Protein AF-F8PJK0-F1 (afdb_monomer)

Sequence (332 aa):
MVQWYRVLVMVLIVSQLLLRIFNNKDKKKGQHDTYCWYMENIGLVASQFPDTSNVRFQSHIKAVEVVLMDHQAILKFLEFVRDKKDHWKLNHMELNLYKALHCSKTMTEVVAIVWFGGQAQSLSMCWTWDHYTELKQHLKLMITNPELIFGANVAPKTACFGGRLCFNPAAMAAAFKLASKLEHLCPITLALFQGALNKWESFTTEYAPGGTIDQASTEEHDAAWMPAINDANKGALGIFRLRAQDKPTLSMHQHNAITQFCHNDTQLFVDATFTSEDFCHAMHLVREIDSTGLEKKCHLEIIQHEEGEVQAKRQRVAEAAEGSTEEGEPRG

Radius of gyration: 25.92 Å; Cα contacts (8 Å, |Δi|>4): 270; chains: 1; bounding box: 80×69×72 Å

pLDDT: mean 78.23, std 13.31, range [34.88, 94.31]

Nearest PDB structures (foldseek):
  6m3q-assembly1_F  TM=1.436E-01  e=2.234E+00  Mus musculus

Foldseek 3Di:
DVVQCVLVVLLLLLLVLCCQAQVDPPPVGYCPLVLLLLCVLVPHNSDRQQDPPQVDPCSSLSNLLCCLLCVVVLLVSLQLVLLLDPVSDDDPSSVVNNVLSVDLSNVLSSLLSNLVQLAVVVDPDDDAPVNLVQSLVLLVVCLVCVCCLVNPDNDQQSSYRPRDHRPDVSSNVSSVVCVVVRPCNSVSSSSVSVVVSVVSVVVCQQNPCVHVVNPDDPVRVVVPDDDSDPLVPDDPVSVVVVCCVVPVPQDPVNVVVVVVCVVVVVVVVCVVDDDPVNVVVVVVVVVVVVVVVVVSVVSNVVVVVSVVSSVVSVVVVVVVVVVVVVVPDDDD

Secondary structure (DSSP, 8-state):
-HHHHHHHHHHHHHHHHHHHHHS---TTT--HHHHHHHHHHTTS--PPPP--SS--TTHHHHHHHHHHHTHHHHHHHHHHHHHHSTT----HHHHHHHHHHH-HHHHHHHHHHHHHHHHH-S--S---HHHHHHHHHHHHHHHH-THHHHSTT--HHHHSGGGPPPS-HHHHHHHHHHHTT-TTHHHHHHHHHHHHHHHHHHHTGGGSTTSTTTT--HHHHHHH---S---TT-SHHHHHHHHHHH-TT--HHHHHHHHHHHHTTHHHHHHHH--HHHHHHHHHHHHHHHHTTHHHHHHHHHHHHHHHHHHHHHHHHHHHHHHHHHTTS---

Structure (mmCIF, N/CA/C/O backbone):
data_AF-F8PJK0-F1
#
_entry.id   AF-F8PJK0-F1
#
loop_
_atom_site.group_PDB
_atom_site.id
_atom_site.type_symbol
_atom_site.label_atom_id
_atom_site.label_alt_id
_atom_site.label_comp_id
_atom_site.label_asym_id
_atom_site.label_entity_id
_atom_site.label_seq_id
_atom_site.pdbx_PDB_ins_code
_atom_site.Cartn_x
_atom_site.Cartn_y
_atom_site.Cartn_z
_atom_site.occupancy
_atom_site.B_iso_or_equiv
_atom_site.auth_seq_id
_atom_site.auth_comp_id
_atom_site.auth_asym_id
_atom_site.auth_atom_id
_atom_site.pdbx_PDB_model_num
ATOM 1 N N . MET A 1 1 ? 11.460 15.058 -20.987 1.00 36.91 1 MET A N 1
ATOM 2 C CA . MET A 1 1 ? 12.258 14.821 -19.758 1.00 36.91 1 MET A CA 1
ATOM 3 C C . MET A 1 1 ? 11.574 15.312 -18.468 1.00 36.91 1 MET A C 1
ATOM 5 O O . MET A 1 1 ? 11.619 14.600 -17.479 1.00 36.91 1 MET A O 1
ATOM 9 N N . VAL A 1 2 ? 10.874 16.458 -18.462 1.00 34.88 2 VAL A N 1
ATOM 10 C CA . VAL A 1 2 ? 10.231 17.041 -17.252 1.00 34.88 2 VAL A CA 1
ATOM 11 C C . VAL A 1 2 ? 9.020 16.249 -16.719 1.00 34.88 2 VAL A C 1
ATOM 13 O O . VAL A 1 2 ? 8.773 16.215 -15.518 1.00 34.88 2 VAL A O 1
ATOM 16 N N . GLN A 1 3 ? 8.271 15.569 -17.589 1.00 44.41 3 GLN A N 1
ATOM 17 C CA . GLN A 1 3 ? 7.060 14.823 -17.204 1.00 44.41 3 GLN A CA 1
ATOM 18 C C . GLN A 1 3 ? 7.370 13.501 -16.472 1.00 44.41 3 GLN A C 1
ATOM 20 O O . GLN A 1 3 ? 6.567 13.009 -15.691 1.00 44.41 3 GLN A O 1
ATOM 25 N N . TRP A 1 4 ? 8.584 12.986 -16.661 1.00 45.84 4 TRP A N 1
ATOM 26 C CA . TRP A 1 4 ? 9.077 11.700 -16.168 1.00 45.84 4 TRP A CA 1
ATOM 27 C C . TRP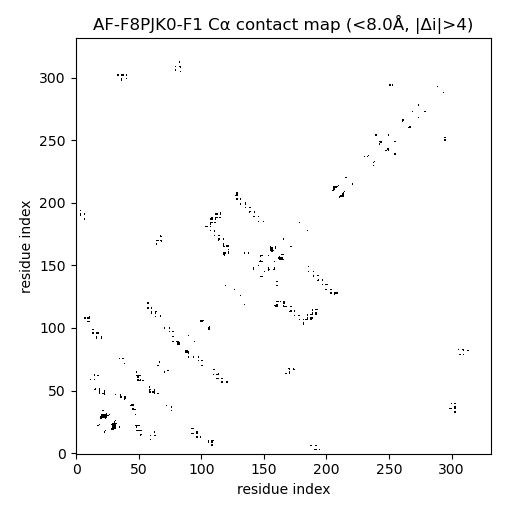 A 1 4 ? 9.403 11.692 -14.684 1.00 45.84 4 TRP A C 1
ATOM 29 O O . TRP A 1 4 ? 8.962 10.819 -13.943 1.00 45.84 4 TRP A O 1
ATOM 39 N N . TYR A 1 5 ? 10.144 12.712 -14.247 1.00 47.47 5 TYR A N 1
ATOM 40 C CA . TYR A 1 5 ? 10.465 12.900 -12.838 1.00 47.47 5 TYR A CA 1
ATOM 41 C C . TYR A 1 5 ? 9.200 13.109 -12.005 1.00 47.47 5 TYR A C 1
ATOM 43 O O . TYR A 1 5 ? 9.181 12.745 -10.840 1.00 47.47 5 TYR A O 1
ATOM 51 N N . ARG A 1 6 ? 8.118 13.635 -12.591 1.00 54.03 6 ARG A N 1
ATOM 52 C CA . ARG A 1 6 ? 6.870 13.886 -11.863 1.00 54.03 6 ARG A CA 1
ATOM 53 C C . ARG A 1 6 ? 6.098 12.605 -11.525 1.00 54.03 6 ARG A C 1
ATOM 55 O O . ARG A 1 6 ? 5.671 12.485 -10.383 1.00 54.03 6 ARG A O 1
ATOM 62 N N . VAL A 1 7 ? 6.011 11.651 -12.460 1.00 56.72 7 VAL A N 1
ATOM 63 C CA . VAL A 1 7 ? 5.231 10.404 -12.297 1.00 56.72 7 VAL A CA 1
ATOM 64 C C . VAL A 1 7 ? 5.797 9.503 -11.196 1.00 56.72 7 VAL A C 1
ATOM 66 O O . VAL A 1 7 ? 5.072 9.033 -10.324 1.00 56.72 7 VAL A O 1
ATOM 69 N N . LEU A 1 8 ? 7.116 9.291 -11.190 1.00 60.50 8 LEU A N 1
ATOM 70 C CA . LEU A 1 8 ? 7.770 8.467 -10.168 1.00 60.50 8 LEU A CA 1
ATOM 71 C C . LEU A 1 8 ? 7.808 9.162 -8.803 1.00 60.50 8 LEU A C 1
ATOM 73 O O . LEU A 1 8 ? 7.599 8.515 -7.781 1.00 60.50 8 LEU A O 1
ATOM 77 N N . VAL A 1 9 ? 8.037 10.479 -8.767 1.00 63.66 9 VAL A N 1
ATOM 78 C CA . VAL A 1 9 ? 8.127 11.223 -7.502 1.00 63.66 9 VAL A CA 1
ATOM 79 C C . VAL A 1 9 ? 6.788 11.247 -6.772 1.00 63.66 9 VAL A C 1
ATOM 81 O O . VAL A 1 9 ? 6.763 11.032 -5.564 1.00 63.66 9 VAL A O 1
ATOM 84 N N . MET A 1 10 ? 5.672 11.448 -7.473 1.00 68.75 10 MET A N 1
ATOM 85 C CA . MET A 1 10 ? 4.357 11.498 -6.830 1.00 68.75 10 MET A CA 1
ATOM 86 C C . MET A 1 10 ? 3.940 10.151 -6.236 1.00 68.75 10 MET A C 1
ATOM 88 O O . MET A 1 10 ? 3.492 10.114 -5.091 1.00 68.75 10 MET A O 1
ATOM 92 N N . VAL A 1 11 ? 4.160 9.032 -6.931 1.00 70.62 11 VAL A N 1
ATOM 93 C CA . VAL A 1 11 ? 3.822 7.713 -6.369 1.00 70.62 11 VAL A CA 1
ATOM 94 C C . VAL A 1 11 ? 4.783 7.285 -5.263 1.00 70.62 11 VAL A C 1
ATOM 96 O O . VAL A 1 11 ? 4.352 6.682 -4.276 1.00 70.62 11 VAL A O 1
ATOM 99 N N . LEU A 1 12 ? 6.063 7.655 -5.342 1.00 72.12 12 LEU A N 1
ATOM 100 C CA . LEU A 1 12 ? 6.982 7.484 -4.215 1.00 72.12 12 LEU A CA 1
ATOM 101 C C . LEU A 1 12 ? 6.502 8.271 -2.990 1.00 72.12 12 LEU A C 1
ATOM 103 O O . LEU A 1 12 ? 6.469 7.720 -1.894 1.00 72.12 12 LEU A O 1
ATOM 107 N N . ILE A 1 13 ? 6.048 9.513 -3.167 1.00 78.88 13 ILE A N 1
ATOM 108 C CA . ILE A 1 13 ? 5.492 10.318 -2.072 1.00 78.88 13 ILE A CA 1
ATOM 109 C C . ILE A 1 13 ? 4.220 9.670 -1.513 1.00 78.88 13 ILE A C 1
ATOM 111 O O . ILE A 1 13 ? 4.101 9.523 -0.299 1.00 78.88 13 ILE A O 1
ATOM 115 N N . VAL A 1 14 ? 3.282 9.250 -2.366 1.00 83.44 14 VAL A N 1
ATOM 116 C CA . VAL A 1 14 ? 2.017 8.634 -1.930 1.00 83.44 14 VAL A CA 1
ATOM 117 C C . VAL A 1 14 ? 2.268 7.321 -1.193 1.00 83.44 14 VAL A C 1
ATOM 119 O O . VAL A 1 14 ? 1.754 7.143 -0.093 1.00 83.44 14 VAL A O 1
ATOM 122 N N . SER A 1 15 ? 3.103 6.432 -1.731 1.00 82.75 15 SER A N 1
ATOM 123 C CA . SER A 1 15 ? 3.462 5.166 -1.074 1.00 82.75 15 SER A CA 1
ATOM 124 C C . SER A 1 15 ? 4.210 5.373 0.249 1.00 82.75 15 SER A C 1
ATOM 126 O O . SER A 1 15 ? 3.930 4.677 1.222 1.00 82.75 15 SER A O 1
ATOM 128 N N . GLN A 1 16 ? 5.078 6.384 0.345 1.00 84.06 16 GLN A N 1
ATOM 129 C CA . GLN A 1 16 ? 5.719 6.754 1.611 1.00 84.06 16 GLN A CA 1
ATOM 130 C C . GLN A 1 16 ? 4.736 7.352 2.626 1.00 84.06 16 GLN A C 1
ATOM 132 O O . GLN A 1 16 ? 4.858 7.081 3.822 1.00 84.06 16 GLN A O 1
ATOM 137 N N . LEU A 1 17 ? 3.769 8.162 2.185 1.00 85.56 17 LEU A N 1
ATOM 138 C CA . LEU A 1 17 ? 2.707 8.678 3.053 1.00 85.56 17 LEU A CA 1
ATOM 139 C C . LEU A 1 17 ? 1.828 7.539 3.571 1.00 85.56 17 LEU A C 1
ATOM 141 O O . LEU A 1 17 ? 1.563 7.481 4.768 1.00 85.56 17 LEU A O 1
ATOM 145 N N . LEU A 1 18 ? 1.443 6.613 2.693 1.00 86.12 18 LEU A N 1
ATOM 146 C CA . LEU A 1 18 ? 0.690 5.412 3.047 1.00 86.12 18 LEU A CA 1
ATOM 147 C C . LEU A 1 18 ? 1.418 4.594 4.111 1.00 86.12 18 LEU A C 1
ATOM 149 O O . LEU A 1 18 ? 0.826 4.290 5.138 1.00 86.12 18 LEU A O 1
ATOM 153 N N . LEU A 1 19 ? 2.715 4.329 3.937 1.00 84.81 19 LEU A N 1
ATOM 154 C CA . LEU A 1 19 ? 3.523 3.673 4.965 1.00 84.81 19 LEU A CA 1
ATOM 155 C C . LEU A 1 19 ? 3.505 4.456 6.286 1.00 84.81 19 LEU A C 1
ATOM 157 O O . LEU A 1 19 ? 3.252 3.887 7.345 1.00 84.81 19 LEU A O 1
ATOM 161 N N . ARG A 1 20 ? 3.776 5.765 6.246 1.00 84.38 20 ARG A N 1
ATOM 162 C CA . ARG A 1 20 ? 3.861 6.599 7.458 1.00 84.38 20 ARG A CA 1
ATOM 163 C C . ARG A 1 20 ? 2.550 6.678 8.232 1.00 84.38 20 ARG A C 1
ATOM 165 O O . ARG A 1 20 ? 2.602 6.941 9.433 1.00 84.38 20 ARG A O 1
ATOM 172 N N . ILE A 1 21 ? 1.417 6.487 7.559 1.00 86.81 21 ILE A N 1
ATOM 173 C CA . ILE A 1 21 ? 0.088 6.511 8.167 1.00 86.81 21 ILE A CA 1
ATOM 174 C C . ILE A 1 21 ? -0.342 5.090 8.557 1.00 86.81 21 ILE A C 1
ATOM 176 O O . ILE A 1 21 ? -0.705 4.881 9.704 1.00 86.81 21 ILE A O 1
ATOM 180 N N . PHE A 1 22 ? -0.277 4.100 7.667 1.00 86.38 22 PHE A N 1
ATOM 181 C CA . PHE A 1 22 ? -0.856 2.760 7.881 1.00 86.38 22 PHE A CA 1
ATOM 182 C C . PHE A 1 22 ? 0.127 1.722 8.435 1.00 86.38 22 PHE A C 1
ATOM 184 O O . PHE A 1 22 ? -0.284 0.687 8.951 1.00 86.38 22 PHE A O 1
ATOM 191 N N . ASN A 1 23 ? 1.431 1.978 8.374 1.00 82.50 23 ASN A N 1
ATOM 192 C CA . ASN A 1 23 ? 2.465 1.095 8.917 1.00 82.50 23 ASN A CA 1
ATOM 193 C C . ASN A 1 23 ? 3.418 1.860 9.843 1.00 82.50 23 ASN A C 1
ATOM 195 O O . ASN A 1 23 ? 4.643 1.795 9.748 1.00 82.50 23 ASN A O 1
ATOM 199 N N . ASN A 1 24 ? 2.818 2.634 10.747 1.00 80.94 24 ASN A N 1
ATOM 200 C CA . ASN A 1 24 ? 3.515 3.357 11.795 1.00 80.94 24 ASN A CA 1
ATOM 201 C C . ASN A 1 24 ? 2.795 3.154 13.132 1.00 80.94 24 ASN A C 1
ATOM 203 O O . ASN A 1 24 ? 1.621 3.495 13.277 1.00 80.94 24 ASN A O 1
ATOM 207 N N . LYS A 1 25 ? 3.526 2.588 14.097 1.00 73.19 25 LYS A N 1
ATOM 208 C CA . LYS A 1 25 ? 3.021 2.247 15.433 1.00 73.19 25 LYS A CA 1
ATOM 209 C C . LYS A 1 25 ? 2.982 3.433 16.400 1.00 73.19 25 LYS A C 1
ATOM 211 O O . LYS A 1 25 ? 2.413 3.319 17.481 1.00 73.19 25 LYS A O 1
ATOM 216 N N . ASP A 1 26 ? 3.583 4.571 16.047 1.00 73.62 26 ASP A N 1
ATOM 217 C CA . ASP A 1 26 ? 3.448 5.794 16.840 1.00 73.62 26 ASP A CA 1
ATOM 218 C C . ASP A 1 26 ? 2.009 6.312 16.722 1.00 73.62 26 ASP A C 1
ATOM 220 O O . ASP A 1 26 ? 1.653 6.929 15.719 1.00 73.62 26 ASP A O 1
ATOM 224 N N . LYS A 1 27 ? 1.196 6.100 17.764 1.00 65.50 27 LYS A N 1
ATOM 225 C CA . LYS A 1 27 ? -0.224 6.492 17.816 1.00 65.50 27 LYS A CA 1
ATOM 226 C C . LYS A 1 27 ? -0.469 7.991 17.586 1.00 65.50 27 LYS A C 1
ATOM 228 O O . LYS A 1 27 ? -1.592 8.380 17.282 1.00 65.50 27 LYS A O 1
ATOM 233 N N . LYS A 1 28 ? 0.550 8.852 17.724 1.00 69.19 28 LYS A N 1
ATOM 234 C CA . LYS A 1 28 ? 0.427 10.289 17.413 1.00 69.19 28 LYS A CA 1
ATOM 235 C C . LYS A 1 28 ? 0.558 10.585 15.919 1.00 69.19 28 LYS A C 1
ATOM 237 O O . LYS A 1 28 ? 0.083 11.623 15.462 1.00 69.19 28 LYS A O 1
ATOM 242 N N . LYS A 1 29 ? 1.249 9.723 15.169 1.00 69.31 29 LYS A N 1
ATOM 243 C CA . LYS A 1 29 ? 1.641 9.964 13.768 1.00 69.31 29 LYS A CA 1
ATOM 244 C C . LYS A 1 29 ? 1.033 8.968 12.785 1.00 69.31 29 LYS A C 1
ATOM 246 O O . LYS A 1 29 ? 0.876 9.314 11.618 1.00 69.31 29 LYS A O 1
ATOM 251 N N . GLY A 1 30 ? 0.736 7.761 13.247 1.00 82.06 30 GLY A N 1
ATOM 252 C CA . GLY A 1 30 ? 0.251 6.639 12.465 1.00 82.06 30 GLY A CA 1
ATOM 253 C C . GLY A 1 30 ? -1.006 6.019 13.056 1.00 82.06 30 GLY A C 1
ATOM 254 O O . GLY A 1 30 ? -1.420 6.313 14.174 1.00 82.06 30 GLY A O 1
ATOM 255 N N . GLN A 1 31 ? -1.609 5.160 12.253 1.00 85.56 31 GLN A N 1
ATOM 256 C CA . GLN A 1 31 ? -2.883 4.500 12.474 1.00 85.56 31 GLN A CA 1
ATOM 257 C C . GLN A 1 31 ? -2.750 2.987 12.264 1.00 85.56 31 GLN A C 1
ATOM 259 O O . GLN A 1 31 ? -3.702 2.362 11.824 1.00 85.56 31 GLN A O 1
ATOM 264 N N . HIS A 1 32 ? -1.571 2.396 12.506 1.00 85.50 32 HIS A N 1
ATOM 265 C CA . HIS A 1 32 ? -1.295 1.005 12.127 1.00 85.50 32 HIS A CA 1
ATOM 266 C C . HIS A 1 32 ? -2.296 -0.001 12.700 1.00 85.50 32 HIS A C 1
ATOM 268 O O . HIS A 1 32 ? -2.951 -0.706 11.938 1.00 85.50 32 HIS A O 1
ATOM 274 N N . ASP A 1 33 ? -2.434 -0.039 14.025 1.00 82.75 33 ASP A N 1
ATOM 275 C CA . ASP A 1 33 ? -3.309 -1.009 14.685 1.00 82.75 33 ASP A CA 1
ATOM 276 C C . ASP A 1 33 ? -4.778 -0.737 14.318 1.00 82.75 33 ASP A C 1
ATOM 278 O O . ASP A 1 33 ? -5.478 -1.637 13.864 1.00 82.75 33 ASP A O 1
ATOM 282 N N . THR A 1 34 ? -5.205 0.532 14.376 1.00 86.75 34 THR A N 1
ATOM 283 C CA . THR A 1 34 ? -6.554 0.968 13.974 1.00 86.75 34 THR A CA 1
ATOM 284 C C . THR A 1 34 ? -6.884 0.578 12.531 1.00 86.75 34 THR A C 1
ATOM 286 O O . THR A 1 34 ? -7.995 0.146 12.253 1.00 86.75 34 THR A O 1
ATOM 289 N N . TYR A 1 35 ? -5.934 0.731 11.605 1.00 89.06 35 TYR A N 1
ATOM 290 C CA . TYR A 1 35 ? -6.088 0.355 10.201 1.00 89.06 35 TYR A CA 1
ATOM 291 C C . TYR A 1 35 ? -6.288 -1.152 10.064 1.00 89.06 35 TYR A C 1
ATOM 293 O O . TYR A 1 35 ? -7.254 -1.577 9.437 1.00 89.06 35 TYR A O 1
ATOM 301 N N . CYS A 1 36 ? -5.416 -1.955 10.679 1.00 86.31 36 CYS A N 1
ATOM 302 C CA . CYS A 1 36 ? -5.512 -3.412 10.627 1.00 86.31 36 CYS A CA 1
ATOM 303 C C . CYS A 1 36 ? -6.860 -3.901 11.174 1.00 86.31 36 CYS A C 1
ATOM 305 O O . CYS A 1 36 ? -7.538 -4.676 10.505 1.00 86.31 36 CYS A O 1
ATOM 307 N N . TRP A 1 37 ? -7.278 -3.400 12.339 1.00 87.12 37 TRP A N 1
ATOM 308 C CA . TRP A 1 37 ? -8.544 -3.781 12.972 1.00 87.12 37 TRP A CA 1
ATOM 309 C C . TRP A 1 37 ? -9.764 -3.325 12.172 1.00 87.12 37 TRP A C 1
ATOM 311 O O . TRP A 1 37 ? -10.713 -4.087 12.010 1.00 87.12 37 TRP A O 1
ATOM 321 N N . TYR A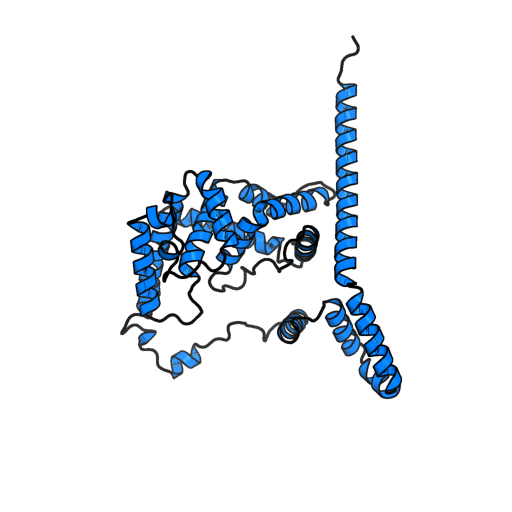 1 38 ? -9.735 -2.106 11.625 1.00 88.50 38 TYR A N 1
ATOM 322 C CA . TYR A 1 38 ? -10.820 -1.595 10.791 1.00 88.50 38 TYR A CA 1
ATOM 323 C C . TYR A 1 38 ? -10.992 -2.427 9.516 1.00 88.50 38 TYR A C 1
ATOM 325 O O . TYR A 1 38 ? -12.111 -2.796 9.168 1.00 88.50 38 TYR A O 1
ATOM 333 N N . MET A 1 39 ? -9.887 -2.757 8.836 1.00 89.12 39 MET A N 1
ATOM 334 C CA . MET A 1 39 ? -9.921 -3.590 7.631 1.00 89.12 39 MET A CA 1
ATOM 335 C C . MET A 1 39 ? -10.409 -5.012 7.939 1.00 89.12 39 MET A C 1
ATOM 337 O O . MET A 1 39 ? -11.218 -5.548 7.180 1.00 89.12 39 MET A O 1
ATOM 341 N N . GLU A 1 40 ? -9.995 -5.587 9.075 1.00 86.44 40 GLU A N 1
ATOM 342 C CA . GLU A 1 40 ? -10.501 -6.882 9.548 1.00 86.44 40 GLU A CA 1
ATOM 343 C C . GLU A 1 40 ? -12.020 -6.850 9.774 1.00 86.44 40 GLU A C 1
ATOM 345 O O . GLU A 1 40 ? -12.733 -7.756 9.338 1.00 86.44 40 GLU A O 1
ATOM 350 N N . ASN A 1 41 ? -12.520 -5.786 10.413 1.00 86.19 41 ASN A N 1
ATOM 351 C CA . ASN A 1 41 ? -13.937 -5.625 10.743 1.00 86.19 41 ASN A CA 1
ATOM 352 C C . ASN A 1 41 ? -14.829 -5.583 9.493 1.00 86.19 41 ASN A C 1
ATOM 354 O O . ASN A 1 41 ? -15.901 -6.183 9.467 1.00 86.19 41 ASN A O 1
ATOM 358 N N . ILE A 1 42 ? -14.373 -4.926 8.424 1.00 86.31 42 ILE A N 1
ATOM 359 C CA . ILE A 1 42 ? -15.118 -4.855 7.156 1.00 86.31 42 ILE A CA 1
ATOM 360 C C . ILE A 1 42 ? -14.922 -6.094 6.261 1.00 86.31 42 ILE A C 1
ATOM 362 O O . ILE A 1 42 ? -15.381 -6.103 5.117 1.00 86.31 42 ILE A O 1
ATOM 366 N N . GLY A 1 43 ? -14.257 -7.140 6.765 1.00 82.06 43 GLY A N 1
ATOM 367 C CA . GLY A 1 43 ? -14.092 -8.426 6.087 1.00 82.06 43 GLY A CA 1
ATOM 368 C C . GLY A 1 43 ? -12.938 -8.488 5.085 1.00 82.06 43 GLY A C 1
ATOM 369 O O . GLY A 1 43 ? -12.876 -9.433 4.298 1.00 82.06 43 GLY A O 1
ATOM 370 N N . LEU A 1 44 ? -12.026 -7.511 5.095 1.00 82.75 44 LEU A N 1
ATOM 371 C CA . LEU A 1 44 ? -10.792 -7.583 4.315 1.00 82.75 44 LEU A CA 1
ATOM 372 C C . LEU A 1 44 ? -9.731 -8.369 5.087 1.00 82.75 44 LEU A C 1
ATOM 374 O O . LEU A 1 44 ? -9.687 -8.360 6.318 1.00 82.75 44 LEU A O 1
ATOM 378 N N . VAL A 1 45 ? -8.858 -9.070 4.358 1.00 67.62 45 VAL A N 1
ATOM 379 C CA . VAL A 1 45 ? -7.747 -9.800 4.976 1.00 67.62 45 VAL A CA 1
ATOM 380 C C . VAL A 1 45 ? -6.837 -8.783 5.658 1.00 67.62 45 VAL A C 1
ATOM 382 O O . VAL A 1 45 ? -6.160 -8.002 4.988 1.00 67.62 45 VAL A O 1
ATOM 385 N N . ALA A 1 46 ? -6.822 -8.803 6.991 1.00 59.75 46 ALA A N 1
ATOM 386 C CA . ALA A 1 46 ? -6.025 -7.917 7.826 1.00 59.75 46 ALA A CA 1
ATOM 387 C C . ALA A 1 46 ? -4.537 -8.272 7.725 1.00 59.75 46 ALA A C 1
ATOM 389 O O . ALA A 1 46 ? -3.945 -8.905 8.597 1.00 59.75 46 ALA A O 1
ATOM 390 N N . SER A 1 47 ? -3.926 -7.894 6.607 1.00 63.75 47 SER A N 1
ATOM 391 C CA . SER A 1 47 ? -2.483 -7.938 6.428 1.00 63.75 47 SER A CA 1
ATOM 392 C C . SER A 1 47 ? -1.897 -6.559 6.710 1.00 63.75 47 SER A C 1
ATOM 394 O O . SER A 1 47 ? -2.502 -5.528 6.414 1.00 63.75 47 SER A O 1
ATOM 396 N N . GLN A 1 48 ? -0.715 -6.531 7.325 1.00 75.25 48 GLN A N 1
ATOM 397 C CA . GLN A 1 48 ? -0.003 -5.280 7.567 1.00 75.25 48 GLN A CA 1
ATOM 398 C C . GLN A 1 48 ? 0.229 -4.561 6.236 1.00 75.25 48 GLN A C 1
ATOM 400 O O . GLN A 1 48 ? 0.673 -5.181 5.266 1.00 75.25 48 GLN A O 1
ATOM 405 N N . PHE A 1 49 ? -0.024 -3.250 6.207 1.00 83.06 49 PHE A N 1
ATOM 406 C CA . PHE A 1 49 ? 0.213 -2.462 5.002 1.00 83.06 49 PHE A CA 1
ATOM 407 C C . PHE A 1 49 ? 1.677 -2.624 4.535 1.00 83.06 49 PHE A C 1
ATOM 409 O O . PHE A 1 49 ? 2.582 -2.565 5.379 1.00 83.06 49 PHE A O 1
ATOM 416 N N . PRO A 1 50 ? 1.945 -2.821 3.227 1.00 81.94 50 PRO A N 1
ATOM 417 C CA . PRO A 1 50 ? 3.280 -3.141 2.732 1.00 81.94 50 PRO A CA 1
ATOM 418 C C . PRO A 1 50 ? 4.366 -2.170 3.209 1.00 81.94 50 PRO A C 1
ATOM 420 O O . PRO A 1 50 ? 4.197 -0.950 3.185 1.00 81.94 50 PRO A O 1
ATOM 423 N N . ASP A 1 51 ? 5.506 -2.719 3.633 1.00 78.88 51 ASP A N 1
ATOM 424 C CA . ASP A 1 51 ? 6.642 -1.917 4.084 1.00 78.88 51 ASP A CA 1
ATOM 425 C C . ASP A 1 51 ? 7.438 -1.363 2.894 1.00 78.88 51 ASP A C 1
ATOM 427 O O . ASP A 1 51 ? 8.170 -2.096 2.229 1.00 78.88 51 ASP A O 1
ATOM 431 N N . THR A 1 52 ? 7.307 -0.059 2.649 1.00 72.62 52 THR A N 1
ATOM 432 C CA . THR A 1 52 ? 8.039 0.694 1.623 1.00 72.62 52 THR A CA 1
ATOM 433 C C . THR A 1 52 ? 9.280 1.429 2.149 1.00 72.62 52 THR A C 1
ATOM 435 O O . THR A 1 52 ? 9.882 2.186 1.392 1.00 72.62 52 THR A O 1
ATOM 438 N N . SER A 1 53 ? 9.651 1.287 3.433 1.00 64.31 53 SER A N 1
ATOM 439 C CA . SER A 1 53 ? 10.855 1.929 4.011 1.00 64.31 53 SER A CA 1
ATOM 440 C C . SER A 1 53 ? 12.104 1.073 3.879 1.00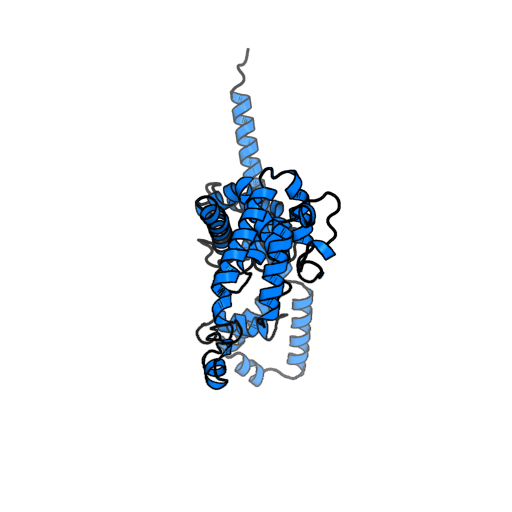 64.31 53 SER A C 1
ATOM 442 O O . SER A 1 53 ? 13.196 1.596 3.667 1.00 64.31 53 SER A O 1
ATOM 444 N N . ASN A 1 54 ? 11.942 -0.246 3.957 1.00 59.34 54 ASN A N 1
ATOM 445 C CA . ASN A 1 54 ? 12.983 -1.171 3.550 1.00 59.34 54 ASN A CA 1
ATOM 446 C C . ASN A 1 54 ? 13.004 -1.185 2.017 1.00 59.34 54 ASN A C 1
ATOM 448 O O . ASN A 1 54 ? 11.988 -1.495 1.394 1.00 59.34 54 ASN A O 1
ATOM 452 N N . VAL A 1 55 ? 14.142 -0.827 1.410 1.00 56.88 55 VAL A N 1
ATOM 453 C CA . VAL A 1 55 ? 14.363 -0.688 -0.050 1.00 56.88 55 VAL A CA 1
ATOM 454 C C . VAL A 1 55 ? 14.359 -2.054 -0.755 1.00 56.88 55 VAL A C 1
ATOM 456 O O . VAL A 1 55 ? 15.250 -2.406 -1.520 1.00 56.88 55 VAL A O 1
ATOM 459 N N . ARG A 1 56 ? 13.364 -2.885 -0.457 1.00 62.12 56 ARG A N 1
ATOM 460 C CA . ARG A 1 56 ? 13.140 -4.152 -1.134 1.00 62.12 56 ARG A CA 1
ATOM 461 C C . ARG A 1 56 ? 12.576 -3.854 -2.511 1.00 62.12 56 ARG A C 1
ATOM 463 O O . ARG A 1 56 ? 11.660 -3.041 -2.656 1.00 62.12 56 ARG A O 1
ATOM 470 N N . PHE A 1 57 ? 13.109 -4.544 -3.511 1.00 61.81 57 PHE A N 1
ATOM 471 C CA . PHE A 1 57 ? 12.570 -4.517 -4.862 1.00 61.81 57 PHE A CA 1
ATOM 472 C C . PHE A 1 57 ? 11.048 -4.758 -4.812 1.00 61.81 57 PHE A C 1
ATOM 474 O O . PHE A 1 57 ? 10.582 -5.650 -4.104 1.00 61.81 57 PHE A O 1
ATOM 481 N N . GLN A 1 58 ? 10.282 -3.915 -5.515 1.00 72.06 58 GLN A N 1
ATOM 482 C CA . GLN A 1 58 ? 8.809 -3.935 -5.604 1.00 72.06 58 GLN A CA 1
ATOM 483 C C . GLN A 1 58 ? 8.007 -3.547 -4.350 1.00 72.06 58 GLN A C 1
ATOM 485 O O . GLN A 1 58 ? 6.779 -3.612 -4.396 1.00 72.06 58 GLN A O 1
ATOM 490 N N . SER A 1 59 ? 8.621 -3.089 -3.256 1.00 76.00 59 SER A N 1
ATOM 491 C CA . SER A 1 59 ? 7.865 -2.677 -2.057 1.00 76.00 59 SER A CA 1
ATOM 492 C C . SER A 1 59 ? 6.803 -1.607 -2.357 1.00 76.00 59 SER A C 1
ATOM 494 O O . SER A 1 59 ? 5.645 -1.740 -1.961 1.00 76.00 59 SER A O 1
ATOM 496 N N . HIS A 1 60 ? 7.168 -0.595 -3.146 1.00 82.62 60 HIS A N 1
ATOM 497 C CA . HIS A 1 60 ? 6.253 0.452 -3.603 1.00 82.62 60 HIS A CA 1
ATOM 498 C C . HIS A 1 60 ? 5.139 -0.078 -4.509 1.00 82.62 60 HIS A C 1
ATOM 500 O O . HIS A 1 60 ? 4.019 0.416 -4.428 1.00 82.62 60 HIS A O 1
ATOM 506 N N . ILE A 1 61 ? 5.430 -1.089 -5.335 1.00 83.94 61 ILE A N 1
ATOM 507 C CA . ILE A 1 61 ? 4.432 -1.710 -6.213 1.00 83.94 61 ILE A CA 1
ATOM 508 C C . ILE A 1 61 ? 3.380 -2.427 -5.360 1.00 83.94 61 ILE A C 1
ATOM 510 O O . ILE A 1 61 ? 2.191 -2.179 -5.523 1.00 83.94 61 ILE A O 1
ATOM 514 N N . LYS A 1 62 ? 3.807 -3.223 -4.372 1.00 83.62 62 LYS A N 1
ATOM 515 C CA . LYS A 1 62 ? 2.888 -3.896 -3.440 1.00 83.62 62 LYS A CA 1
ATOM 516 C C . LYS A 1 62 ? 1.998 -2.904 -2.691 1.00 83.62 62 LYS A C 1
ATOM 518 O O . LYS A 1 62 ? 0.809 -3.146 -2.524 1.00 83.62 62 LYS A O 1
ATOM 523 N N . ALA A 1 63 ? 2.555 -1.770 -2.262 1.00 87.31 63 ALA A N 1
ATOM 524 C CA . ALA A 1 63 ? 1.776 -0.728 -1.596 1.00 87.31 63 ALA A CA 1
ATOM 525 C C . ALA A 1 63 ? 0.674 -0.158 -2.500 1.00 87.31 63 ALA A C 1
ATOM 527 O O . ALA A 1 63 ? -0.457 0.006 -2.050 1.00 87.31 63 ALA A O 1
ATOM 528 N N . VAL A 1 64 ? 0.974 0.129 -3.771 1.00 89.38 64 VAL A N 1
ATOM 529 C CA . VAL A 1 64 ? -0.036 0.672 -4.692 1.00 89.38 64 VAL A CA 1
ATOM 530 C C . VAL A 1 64 ? -1.050 -0.368 -5.173 1.00 89.38 64 VAL A C 1
ATOM 532 O O . VAL A 1 64 ? -2.183 -0.003 -5.476 1.00 89.38 64 VAL A O 1
ATOM 535 N N . GLU A 1 65 ? -0.699 -1.655 -5.182 1.00 88.94 65 GLU A N 1
ATOM 536 C CA . GLU A 1 65 ? -1.660 -2.741 -5.412 1.00 88.94 65 GLU A CA 1
ATOM 537 C C . GLU A 1 65 ? -2.743 -2.773 -4.330 1.00 88.94 65 GLU A C 1
ATOM 539 O O . GLU A 1 65 ? -3.928 -2.791 -4.662 1.00 88.94 65 GLU A O 1
ATOM 544 N N . VAL A 1 66 ? -2.348 -2.691 -3.052 1.00 89.56 66 VAL A N 1
ATOM 545 C CA . VAL A 1 66 ? -3.290 -2.600 -1.920 1.00 89.56 66 VAL A CA 1
ATOM 546 C C . VAL A 1 66 ? -4.168 -1.356 -2.052 1.00 89.56 66 VAL A C 1
ATOM 548 O O . VAL A 1 66 ? -5.378 -1.427 -1.859 1.00 89.56 66 VAL A O 1
ATOM 551 N N . VAL A 1 67 ? -3.592 -0.221 -2.465 1.00 90.56 67 VAL A N 1
ATOM 552 C CA . VAL A 1 67 ? -4.362 1.012 -2.704 1.00 90.56 67 VAL A CA 1
ATOM 553 C C . VAL A 1 67 ? -5.441 0.825 -3.764 1.00 90.56 67 VAL A C 1
ATOM 555 O O . VAL A 1 67 ? -6.527 1.370 -3.598 1.00 90.56 67 VAL A O 1
ATOM 558 N N . LEU A 1 68 ? -5.166 0.096 -4.850 1.00 90.50 68 LEU A N 1
ATOM 559 C CA . LEU A 1 68 ? -6.168 -0.155 -5.888 1.00 90.50 68 LEU A CA 1
ATOM 560 C C . LEU A 1 68 ? -7.236 -1.147 -5.440 1.00 90.50 68 LEU A C 1
ATOM 562 O O . LEU A 1 68 ? -8.415 -0.916 -5.706 1.00 90.50 68 LEU A O 1
ATOM 566 N N . MET A 1 69 ? -6.830 -2.235 -4.786 1.00 90.38 69 MET A N 1
ATOM 567 C CA . MET A 1 69 ? -7.747 -3.269 -4.306 1.00 90.38 69 MET A CA 1
ATOM 568 C C . MET A 1 69 ? -8.723 -2.708 -3.272 1.00 90.38 69 MET A C 1
ATOM 570 O O . MET A 1 69 ? -9.936 -2.868 -3.409 1.00 90.38 69 MET A O 1
ATOM 574 N N . ASP A 1 70 ? -8.193 -1.962 -2.306 1.00 90.19 70 ASP A N 1
ATOM 575 C CA . ASP A 1 70 ? -8.932 -1.513 -1.131 1.00 90.19 70 ASP A CA 1
ATOM 576 C C . ASP A 1 70 ? -9.257 -0.013 -1.195 1.00 90.19 70 ASP A C 1
ATOM 578 O O . ASP A 1 70 ? -9.549 0.604 -0.174 1.00 90.19 70 ASP A O 1
ATOM 582 N N . HIS A 1 71 ? -9.233 0.603 -2.388 1.00 91.38 71 HIS A N 1
ATOM 583 C CA . HIS A 1 71 ? -9.351 2.062 -2.580 1.00 91.38 71 HIS A CA 1
ATOM 584 C C . HIS A 1 71 ? -10.503 2.687 -1.786 1.00 91.38 71 HIS A C 1
ATOM 586 O O . HIS A 1 71 ? -10.312 3.640 -1.034 1.00 91.38 71 HIS A O 1
ATOM 592 N N . GLN A 1 72 ? -11.701 2.116 -1.914 1.00 92.19 72 GLN A N 1
ATOM 593 C CA . GLN A 1 72 ? -12.899 2.612 -1.234 1.00 92.19 72 GLN A CA 1
ATOM 594 C C . GLN A 1 72 ? -12.861 2.362 0.275 1.00 92.19 72 GLN A C 1
ATOM 596 O O . GLN A 1 72 ? -13.298 3.213 1.048 1.00 92.19 72 GLN A O 1
ATOM 601 N N . ALA A 1 73 ? -12.323 1.221 0.705 1.00 92.00 73 ALA A N 1
ATOM 602 C CA . ALA A 1 73 ? -12.154 0.913 2.119 1.00 92.00 73 ALA A CA 1
ATOM 603 C C . ALA A 1 73 ? -11.152 1.870 2.779 1.00 92.00 73 ALA A C 1
ATOM 605 O O . ALA A 1 73 ? -11.412 2.378 3.865 1.00 92.00 73 ALA A O 1
ATOM 606 N N . ILE A 1 74 ? -10.052 2.195 2.093 1.00 92.69 74 ILE A N 1
ATOM 607 C CA . ILE A 1 74 ? -9.045 3.159 2.550 1.00 92.69 74 ILE A CA 1
ATOM 608 C C . ILE A 1 74 ? -9.647 4.563 2.680 1.00 92.69 74 ILE A C 1
ATOM 610 O O . ILE A 1 74 ? -9.368 5.257 3.657 1.00 92.69 74 ILE A O 1
ATOM 614 N N . LEU A 1 75 ? -10.488 4.994 1.733 1.00 94.25 75 LEU A N 1
ATOM 615 C CA . LEU A 1 75 ? -11.174 6.286 1.834 1.00 94.25 75 LEU A CA 1
ATOM 616 C C . LEU A 1 75 ? -12.131 6.333 3.032 1.00 94.25 75 LEU A C 1
ATOM 618 O O . LEU A 1 75 ? -12.041 7.261 3.836 1.00 94.25 75 LEU A O 1
ATOM 622 N N . LYS A 1 76 ? -12.967 5.302 3.208 1.00 94.06 76 LYS A N 1
ATOM 623 C CA . LYS A 1 76 ? -13.864 5.182 4.370 1.00 94.06 76 LYS A CA 1
ATOM 624 C C . LYS A 1 76 ? -13.100 5.139 5.690 1.00 94.06 76 LYS A C 1
ATOM 626 O O . LYS A 1 76 ? -13.514 5.766 6.659 1.00 94.06 76 LYS A O 1
ATOM 631 N N . PHE A 1 77 ? -11.957 4.461 5.717 1.00 93.62 77 PHE A N 1
ATOM 632 C CA . PHE A 1 77 ? -11.074 4.447 6.874 1.00 93.62 77 PHE A CA 1
ATOM 633 C C . PHE A 1 77 ? -10.541 5.849 7.209 1.00 93.62 77 PHE A C 1
ATOM 635 O O . PHE A 1 77 ? -10.554 6.257 8.367 1.00 93.62 77 PHE A O 1
ATOM 642 N N . LEU A 1 78 ? -10.101 6.624 6.212 1.00 93.75 78 LEU A N 1
ATOM 643 C CA . LEU A 1 78 ? -9.650 8.001 6.442 1.00 93.75 78 LEU A CA 1
ATOM 644 C C . LEU A 1 78 ? -10.793 8.897 6.946 1.00 93.75 78 LEU A C 1
ATOM 646 O O . LEU A 1 78 ? -10.571 9.730 7.822 1.00 93.75 78 LEU A O 1
ATOM 650 N N . GLU A 1 79 ? -12.016 8.712 6.449 1.00 94.31 79 GLU A N 1
ATOM 651 C CA . GLU A 1 79 ? -13.206 9.400 6.970 1.00 94.31 79 GLU A CA 1
ATOM 652 C C . GLU A 1 79 ? -13.518 8.997 8.416 1.00 94.31 79 GLU A C 1
ATOM 654 O O . GLU A 1 79 ? -13.791 9.860 9.248 1.00 94.31 79 GLU A O 1
ATOM 659 N N . PHE A 1 80 ? -13.411 7.709 8.744 1.00 92.50 80 PHE A N 1
ATOM 660 C CA . PHE A 1 80 ? -13.539 7.208 10.111 1.00 92.50 80 PHE A CA 1
ATOM 661 C C . PHE A 1 80 ? -12.501 7.853 11.045 1.00 92.50 80 PHE A C 1
ATOM 663 O O . PHE A 1 80 ? -12.856 8.394 12.091 1.00 92.50 80 PHE A O 1
ATOM 670 N N . VAL A 1 81 ? -11.229 7.904 10.634 1.00 91.31 81 VAL A N 1
ATOM 671 C CA . VAL A 1 81 ? -10.154 8.568 11.394 1.00 91.31 81 VAL A CA 1
ATOM 672 C C . VAL A 1 81 ? -10.418 10.067 11.562 1.00 91.31 81 VAL A C 1
ATOM 674 O O . VAL A 1 81 ? -10.134 10.620 12.627 1.00 91.31 81 VAL A O 1
ATOM 677 N N . ARG A 1 82 ? -10.951 10.742 10.535 1.00 92.38 82 ARG A N 1
ATOM 678 C CA . ARG A 1 82 ? -11.339 12.159 10.613 1.00 92.38 82 ARG A CA 1
ATOM 679 C C . ARG A 1 82 ? -12.386 12.370 11.699 1.00 92.38 82 ARG A C 1
ATOM 681 O O . ARG A 1 82 ? -12.196 13.243 12.540 1.00 92.38 82 ARG A O 1
ATOM 688 N N . ASP A 1 83 ? -13.454 11.585 11.671 1.00 90.50 83 ASP A N 1
ATOM 689 C CA . ASP A 1 83 ? -14.627 11.781 12.528 1.00 90.50 83 ASP A CA 1
ATOM 690 C C . ASP A 1 83 ? -14.372 11.326 13.974 1.00 90.50 83 ASP A C 1
ATOM 692 O O . ASP A 1 83 ? -14.969 11.843 14.921 1.00 90.50 83 ASP A O 1
ATOM 696 N N . LYS A 1 84 ? -13.422 10.404 14.168 1.00 88.38 84 LYS A N 1
ATOM 697 C CA . LYS A 1 84 ? -12.943 10.003 15.493 1.00 88.38 84 LYS A CA 1
ATOM 698 C C . LYS A 1 84 ? -12.287 11.168 16.244 1.00 88.38 84 LYS A C 1
ATOM 700 O O . LYS A 1 84 ? -12.457 11.286 17.457 1.00 88.38 84 LYS A O 1
ATOM 705 N N . LYS A 1 85 ? -11.563 12.050 15.546 1.00 88.00 85 LYS A N 1
ATOM 706 C CA . LYS A 1 85 ? -10.794 13.154 16.150 1.00 88.00 85 LYS A CA 1
ATOM 707 C C . LYS A 1 85 ? -11.682 14.265 16.707 1.00 88.00 85 LYS A C 1
ATOM 709 O O . LYS A 1 85 ? -12.702 14.612 16.123 1.00 88.00 85 LYS A O 1
ATOM 714 N N . ASP A 1 86 ? -11.215 14.918 17.770 1.00 82.56 86 ASP A N 1
ATOM 715 C CA . ASP A 1 86 ? -11.948 15.996 18.456 1.00 82.56 86 ASP A CA 1
ATOM 716 C C . ASP A 1 86 ? -12.296 17.172 17.541 1.00 82.56 86 ASP A C 1
ATOM 718 O O . ASP A 1 86 ? -13.390 17.723 17.605 1.00 82.56 86 ASP A O 1
ATOM 722 N N . HIS A 1 87 ? -11.378 17.539 16.644 1.00 83.44 87 HIS A N 1
ATOM 723 C CA . HIS A 1 87 ? -11.564 18.655 15.716 1.00 83.44 87 HIS A CA 1
ATOM 724 C C . HIS A 1 87 ? -12.151 18.253 14.359 1.00 83.44 87 HIS A C 1
ATOM 726 O O . HIS A 1 87 ? -12.224 19.110 13.479 1.00 83.44 87 HIS A O 1
ATOM 732 N N . TRP A 1 88 ? -12.507 16.976 14.157 1.00 86.62 88 TRP A N 1
ATOM 733 C CA . TRP A 1 88 ? -13.091 16.468 12.906 1.00 86.62 88 TRP A CA 1
ATOM 734 C C . TRP A 1 88 ? -12.256 16.784 11.657 1.00 86.62 88 TRP A C 1
ATOM 736 O O . TRP A 1 88 ? -12.761 17.018 10.556 1.00 86.62 88 TRP A O 1
ATOM 746 N N . LYS A 1 89 ? -10.934 16.837 11.828 1.00 88.75 89 LYS A N 1
ATOM 747 C CA . LYS A 1 89 ? -9.987 17.220 10.782 1.00 88.75 89 LYS A CA 1
ATOM 748 C C . LYS A 1 89 ? -8.911 16.166 10.630 1.00 88.75 89 LYS A C 1
ATOM 750 O O . LYS A 1 89 ? -8.312 15.705 11.601 1.00 88.75 89 LYS A O 1
ATOM 755 N N . LEU A 1 90 ? -8.628 15.851 9.372 1.00 89.94 90 LEU A N 1
ATOM 756 C CA . LEU A 1 90 ? -7.426 15.127 8.995 1.00 89.94 90 LEU A CA 1
ATOM 757 C C . LEU A 1 90 ? -6.198 15.995 9.280 1.00 89.94 90 LEU A C 1
ATOM 759 O O . LEU A 1 90 ? -6.223 17.212 9.076 1.00 89.94 90 LEU A O 1
ATOM 763 N N . ASN A 1 91 ? -5.110 15.372 9.729 1.00 89.56 91 ASN A N 1
ATOM 764 C CA . ASN A 1 91 ? -3.826 16.062 9.813 1.00 89.56 91 ASN A CA 1
ATOM 765 C C . ASN A 1 91 ? -3.266 16.317 8.397 1.00 89.56 91 ASN A C 1
ATOM 767 O O . ASN A 1 91 ? -3.786 15.808 7.404 1.00 89.56 91 ASN A O 1
ATOM 771 N N . HIS A 1 92 ? -2.185 17.094 8.284 1.00 88.81 92 HIS A N 1
ATOM 772 C CA . HIS A 1 92 ? -1.613 17.437 6.977 1.00 88.81 92 HIS A CA 1
ATOM 773 C C . HIS A 1 92 ? -1.244 16.213 6.122 1.00 88.81 92 HIS A C 1
ATOM 775 O O . HIS A 1 92 ? -1.453 16.238 4.911 1.00 88.81 92 HIS A O 1
ATOM 781 N N . MET A 1 93 ? -0.718 15.144 6.728 1.00 88.69 93 MET A N 1
ATOM 782 C CA . MET A 1 93 ? -0.320 13.937 5.993 1.00 88.69 93 MET A CA 1
ATOM 783 C C . MET A 1 93 ? -1.540 13.158 5.495 1.00 88.69 93 MET A C 1
ATOM 785 O O . MET A 1 93 ? -1.610 12.819 4.317 1.00 88.69 93 MET A O 1
ATOM 789 N N . GLU A 1 94 ? -2.515 12.924 6.371 1.00 91.44 94 GLU A N 1
ATOM 790 C CA . GLU A 1 94 ? -3.768 12.239 6.050 1.00 91.44 94 GLU A CA 1
ATOM 791 C C . GLU A 1 94 ? -4.577 13.016 5.007 1.00 91.44 94 GLU A C 1
ATOM 793 O O . GLU A 1 94 ? -5.102 12.419 4.074 1.00 91.44 94 GLU A O 1
ATOM 798 N N . LEU A 1 95 ? -4.642 14.347 5.114 1.00 92.00 95 LEU A N 1
ATOM 799 C CA . LEU A 1 95 ? -5.349 15.193 4.154 1.00 92.00 95 LEU A CA 1
ATOM 800 C C . LEU A 1 95 ? -4.684 15.160 2.776 1.00 92.00 95 LEU A C 1
ATOM 802 O O . LEU A 1 95 ? -5.377 15.099 1.761 1.00 92.00 95 LEU A O 1
ATOM 806 N N . ASN A 1 96 ? -3.350 15.203 2.728 1.00 92.00 96 ASN A N 1
ATOM 807 C CA . ASN A 1 96 ? -2.611 15.084 1.473 1.00 92.00 96 ASN A CA 1
ATOM 808 C C . ASN A 1 96 ? -2.851 13.719 0.828 1.00 92.00 96 ASN A C 1
ATOM 810 O O . ASN A 1 96 ? -3.114 13.665 -0.372 1.00 92.00 96 ASN A O 1
ATOM 814 N N . LEU A 1 97 ? -2.831 12.642 1.619 1.00 92.12 97 LEU A N 1
ATOM 815 C CA . LEU A 1 97 ? -3.158 11.307 1.132 1.00 92.12 97 LEU A CA 1
ATOM 816 C C . LEU A 1 97 ? -4.605 11.236 0.626 1.00 92.12 97 LEU A C 1
ATOM 818 O O . LEU A 1 97 ? -4.839 10.795 -0.493 1.00 92.12 97 LEU A O 1
ATOM 822 N N . TYR A 1 98 ? -5.569 11.729 1.402 1.00 93.94 98 TYR A N 1
ATOM 823 C CA . TYR A 1 98 ? -6.984 11.734 1.035 1.00 93.94 98 TYR A CA 1
ATOM 824 C C . TYR A 1 98 ? -7.226 12.465 -0.293 1.00 93.94 98 TYR A C 1
ATOM 826 O O . TYR A 1 98 ? -7.893 11.941 -1.185 1.00 93.94 98 TYR A O 1
ATOM 834 N N . LYS A 1 99 ? -6.625 13.650 -0.469 1.00 93.12 99 LYS A N 1
ATOM 835 C CA . LYS A 1 99 ? -6.685 14.410 -1.728 1.00 93.12 99 LYS A CA 1
ATOM 836 C C . LYS A 1 99 ? -6.013 13.670 -2.881 1.00 93.12 99 LYS A C 1
ATOM 838 O O . LYS A 1 99 ? -6.541 13.673 -3.989 1.00 93.12 99 LYS A O 1
ATOM 843 N N . ALA A 1 100 ? -4.870 13.035 -2.629 1.00 91.94 100 ALA A N 1
ATOM 844 C CA . ALA A 1 100 ? -4.149 12.259 -3.630 1.00 91.94 100 ALA A CA 1
ATOM 845 C C . ALA A 1 100 ? -4.986 11.064 -4.123 1.00 91.94 100 ALA A C 1
ATOM 847 O O . ALA A 1 100 ? -5.087 10.850 -5.325 1.00 91.94 100 ALA A O 1
ATOM 848 N N . LEU A 1 101 ? -5.672 10.354 -3.223 1.00 92.56 101 LEU A N 1
ATOM 849 C CA . LEU A 1 101 ? -6.533 9.214 -3.567 1.00 92.56 101 LEU A CA 1
ATOM 850 C C . LEU A 1 101 ? -7.811 9.604 -4.331 1.00 92.56 101 LEU A C 1
ATOM 852 O O . LEU A 1 101 ? -8.373 8.768 -5.036 1.00 92.56 101 LEU A O 1
ATOM 856 N N . HIS A 1 102 ? -8.254 10.860 -4.225 1.00 93.00 102 HIS A N 1
ATOM 857 C CA . HIS A 1 102 ? -9.340 11.423 -5.041 1.00 93.00 102 HIS A CA 1
ATOM 858 C C . HIS A 1 102 ? -8.852 12.007 -6.375 1.00 93.00 102 HIS A C 1
ATOM 860 O O . HIS A 1 102 ? -9.647 12.284 -7.274 1.00 93.00 102 HIS A O 1
ATOM 866 N N . CYS A 1 103 ? -7.547 12.230 -6.520 1.00 91.75 103 CYS A N 1
ATOM 867 C CA . CYS A 1 103 ? -6.977 12.868 -7.692 1.00 91.75 103 CYS A CA 1
ATOM 868 C C . CYS A 1 103 ? -6.842 11.864 -8.842 1.00 91.75 103 CYS A C 1
ATOM 870 O O . CYS A 1 103 ? -6.017 10.952 -8.791 1.00 91.75 103 CYS A O 1
ATOM 872 N N . SER A 1 104 ? -7.582 12.086 -9.934 1.00 91.06 104 SER A N 1
ATOM 873 C CA . SER A 1 104 ? -7.494 11.255 -11.147 1.00 91.06 104 SER A CA 1
ATOM 874 C C . SER A 1 104 ? -6.059 11.149 -11.690 1.00 91.06 104 SER A C 1
ATOM 876 O O . SER A 1 104 ? -5.622 10.070 -12.085 1.00 91.06 104 SER A O 1
ATOM 878 N N . LYS A 1 105 ? -5.268 12.231 -11.616 1.00 90.31 105 LYS A N 1
ATOM 879 C CA . LYS A 1 105 ? -3.860 12.223 -12.053 1.00 90.31 105 LYS A CA 1
ATOM 880 C C . LYS A 1 105 ? -3.015 11.260 -11.221 1.00 90.31 105 LYS A C 1
ATOM 882 O O . LYS A 1 105 ? -2.302 10.443 -11.785 1.00 90.31 105 LYS A O 1
ATOM 887 N N . THR A 1 106 ? -3.146 11.301 -9.896 1.00 90.75 106 THR A N 1
ATOM 888 C CA . THR A 1 106 ? -2.437 10.378 -9.001 1.00 90.75 106 THR A CA 1
ATOM 889 C C . THR A 1 106 ? -2.885 8.938 -9.225 1.00 90.75 106 THR A C 1
ATOM 891 O O . THR A 1 106 ? -2.048 8.047 -9.330 1.00 90.75 106 THR A O 1
ATOM 894 N N . MET A 1 107 ? -4.191 8.703 -9.366 1.00 92.12 107 MET A N 1
ATOM 895 C CA . MET A 1 107 ? -4.709 7.364 -9.652 1.00 92.12 107 MET A CA 1
ATOM 896 C C . MET A 1 107 ? -4.239 6.836 -11.013 1.00 92.12 107 MET A C 1
ATOM 898 O O . MET A 1 107 ? -4.020 5.638 -11.159 1.00 92.12 107 MET A O 1
ATOM 902 N N . THR A 1 108 ? -4.001 7.722 -11.983 1.00 91.81 108 THR A N 1
ATOM 903 C CA . THR A 1 108 ? -3.393 7.354 -13.267 1.00 91.81 108 THR A CA 1
ATOM 904 C C . THR A 1 108 ? -1.980 6.809 -13.086 1.00 91.81 108 THR A C 1
ATOM 906 O O . THR A 1 108 ? -1.642 5.769 -13.645 1.00 91.81 108 THR A O 1
ATOM 909 N N . GLU A 1 109 ? -1.162 7.467 -12.267 1.00 91.25 109 GLU A N 1
ATOM 910 C CA . GLU A 1 109 ? 0.204 7.017 -11.979 1.00 91.25 109 GLU A CA 1
ATOM 911 C C . GLU A 1 109 ? 0.219 5.715 -11.162 1.00 91.25 109 GLU A C 1
ATOM 913 O O . GLU A 1 109 ? 1.029 4.827 -11.426 1.00 91.25 109 GLU A O 1
ATOM 918 N N . VAL A 1 110 ? -0.712 5.570 -10.212 1.00 91.06 110 VAL A N 1
ATOM 919 C CA . VAL A 1 110 ? -0.920 4.338 -9.435 1.00 91.06 110 VAL A CA 1
ATOM 920 C C . VAL A 1 110 ? -1.232 3.156 -10.357 1.00 91.06 110 VAL A C 1
ATOM 922 O O . VAL A 1 110 ? -0.569 2.124 -10.263 1.00 91.06 110 VAL A O 1
ATOM 925 N N . VAL A 1 111 ? -2.186 3.307 -11.283 1.00 90.19 111 VAL A N 1
ATOM 926 C CA . VAL A 1 111 ? -2.541 2.247 -12.244 1.00 90.19 111 VAL A CA 1
ATOM 927 C C . VAL A 1 111 ? -1.373 1.926 -13.178 1.00 90.19 111 VAL A C 1
ATOM 929 O O . VAL A 1 111 ? -1.066 0.751 -13.380 1.00 90.19 111 VAL A O 1
ATOM 932 N N . ALA A 1 112 ? -0.668 2.943 -13.682 1.00 89.94 112 ALA A N 1
ATOM 933 C CA . ALA A 1 112 ? 0.509 2.745 -14.528 1.00 89.94 112 ALA A CA 1
ATOM 934 C C . ALA A 1 112 ? 1.601 1.915 -13.824 1.00 89.94 112 ALA A C 1
ATOM 936 O O . ALA A 1 112 ? 2.215 1.043 -14.443 1.00 89.94 112 ALA A O 1
ATOM 937 N N . ILE A 1 113 ? 1.826 2.143 -12.523 1.00 88.38 113 ILE A N 1
ATOM 938 C CA . ILE A 1 113 ? 2.811 1.385 -11.738 1.00 88.38 113 ILE A CA 1
ATOM 939 C C . ILE A 1 113 ? 2.342 -0.032 -11.433 1.00 88.38 113 ILE A C 1
ATOM 941 O O . ILE A 1 113 ? 3.173 -0.935 -11.459 1.00 88.38 113 ILE A O 1
ATOM 945 N N . VAL A 1 114 ? 1.051 -0.260 -11.182 1.00 86.75 114 VAL A N 1
ATOM 946 C CA . VAL A 1 114 ? 0.528 -1.625 -11.004 1.00 86.75 114 VAL A CA 1
ATOM 947 C C . VAL A 1 114 ? 0.697 -2.437 -12.283 1.00 86.75 114 VAL A C 1
ATOM 949 O O . VAL A 1 114 ? 1.178 -3.566 -12.223 1.00 86.75 114 VAL A O 1
ATOM 952 N N . TRP A 1 115 ? 0.421 -1.851 -13.450 1.00 84.69 115 TRP A N 1
ATOM 953 C CA . TRP A 1 115 ? 0.705 -2.524 -14.714 1.00 84.69 115 TRP A CA 1
ATOM 954 C C . TRP A 1 115 ? 2.188 -2.779 -14.925 1.00 84.69 115 TRP A C 1
ATOM 956 O O . TRP A 1 115 ? 2.544 -3.908 -15.236 1.00 84.69 115 TRP A O 1
ATOM 966 N N . PHE A 1 116 ? 3.059 -1.791 -14.694 1.00 83.44 116 PHE A N 1
ATOM 967 C CA . PHE A 1 116 ? 4.510 -2.006 -14.736 1.00 83.44 116 PHE A CA 1
ATOM 968 C C . PHE A 1 116 ? 4.955 -3.127 -13.788 1.00 83.44 116 PHE A C 1
ATOM 970 O O . PHE A 1 116 ? 5.754 -3.984 -14.158 1.00 83.44 116 PHE A O 1
ATOM 977 N N . GLY A 1 117 ? 4.399 -3.142 -12.580 1.00 78.25 117 GLY A N 1
ATOM 978 C CA . GLY A 1 117 ? 4.597 -4.170 -11.576 1.00 78.25 117 GLY A CA 1
ATOM 979 C C . GLY A 1 117 ? 4.226 -5.556 -12.069 1.00 78.25 117 GLY A C 1
ATOM 980 O O . GLY A 1 117 ? 5.045 -6.460 -11.966 1.00 78.25 117 GLY A O 1
ATOM 981 N N . GLY A 1 118 ? 3.055 -5.700 -12.690 1.00 73.81 118 GLY A N 1
ATOM 982 C CA . GLY A 1 118 ? 2.624 -6.941 -13.334 1.00 73.81 118 GLY A CA 1
ATOM 983 C C . GLY A 1 118 ? 3.630 -7.473 -14.362 1.00 73.81 118 GLY A C 1
ATOM 984 O O . GLY A 1 118 ? 3.804 -8.687 -14.464 1.00 73.81 118 GLY A O 1
ATOM 985 N N . GLN A 1 119 ? 4.367 -6.585 -15.043 1.00 69.94 119 GLN A N 1
ATOM 986 C CA . GLN A 1 119 ? 5.438 -6.969 -15.975 1.00 69.94 119 GLN A CA 1
ATOM 987 C C . GLN A 1 119 ? 6.731 -7.350 -15.256 1.00 69.94 119 GLN A C 1
ATOM 989 O O . GLN A 1 119 ? 7.439 -8.254 -15.672 1.00 69.94 119 GLN A O 1
ATOM 994 N N . ALA A 1 120 ? 7.082 -6.640 -14.189 1.00 61.81 120 ALA A N 1
ATOM 995 C CA . ALA A 1 120 ? 8.364 -6.802 -13.511 1.00 61.81 120 ALA A CA 1
ATOM 996 C C . ALA A 1 120 ? 8.330 -7.826 -12.357 1.00 61.81 120 ALA A C 1
ATOM 998 O O . ALA A 1 120 ? 9.357 -8.053 -11.718 1.00 61.81 120 ALA A O 1
ATOM 999 N N . GLN A 1 121 ? 7.166 -8.409 -12.038 1.00 56.47 121 GLN A N 1
ATOM 1000 C CA . GLN A 1 121 ? 6.955 -9.231 -10.837 1.00 56.47 121 GLN A CA 1
ATOM 1001 C C . GLN A 1 121 ? 7.164 -10.735 -10.983 1.00 56.47 121 GLN A C 1
ATOM 1003 O O . GLN A 1 121 ? 7.249 -11.413 -9.962 1.00 56.47 121 GLN A O 1
ATOM 1008 N N . SER A 1 122 ? 7.347 -11.288 -12.184 1.00 50.41 122 SER A N 1
ATOM 1009 C CA . SER A 1 122 ? 7.636 -12.729 -12.319 1.00 50.41 122 SER A CA 1
ATOM 1010 C C . SER A 1 122 ? 9.077 -13.117 -11.938 1.00 50.41 122 SER A C 1
ATOM 1012 O O . SER A 1 122 ? 9.554 -14.182 -12.323 1.00 50.41 122 SER A O 1
ATOM 1014 N N . LEU A 1 123 ? 9.799 -12.234 -11.249 1.00 52.25 123 LEU A N 1
ATOM 1015 C CA . LEU A 1 123 ? 11.256 -12.208 -11.191 1.00 52.25 123 LEU A CA 1
ATOM 1016 C C . LEU A 1 123 ? 11.710 -12.383 -9.740 1.00 52.25 123 LEU A C 1
ATOM 1018 O O . LEU A 1 123 ? 12.004 -11.428 -9.020 1.00 52.25 123 LEU A O 1
ATOM 1022 N N . SER A 1 124 ? 11.706 -13.635 -9.284 1.00 47.12 124 SER A N 1
ATOM 1023 C CA . SER A 1 124 ? 12.257 -14.020 -7.988 1.00 47.12 124 SER A CA 1
ATOM 1024 C C . SER A 1 124 ? 13.789 -13.988 -8.028 1.00 47.12 124 SER A C 1
ATOM 1026 O O . SER A 1 124 ? 14.412 -14.899 -8.556 1.00 47.12 124 SER A O 1
ATOM 1028 N N . MET A 1 125 ? 14.363 -12.936 -7.443 1.00 45.38 125 MET A N 1
ATOM 1029 C CA . MET A 1 125 ? 15.631 -12.847 -6.691 1.00 45.38 125 MET A CA 1
ATOM 1030 C C . MET A 1 125 ? 16.964 -13.381 -7.274 1.00 45.38 125 MET A C 1
ATOM 1032 O O . MET A 1 125 ? 17.994 -13.158 -6.649 1.00 45.38 125 MET A O 1
ATOM 1036 N N . CYS A 1 126 ? 17.010 -13.982 -8.462 1.00 52.44 126 CYS A N 1
ATOM 1037 C CA . CYS A 1 126 ? 18.257 -14.327 -9.151 1.00 52.44 126 CYS A CA 1
ATOM 1038 C C . CYS A 1 126 ? 18.160 -13.872 -10.607 1.00 52.44 126 CYS A C 1
ATOM 1040 O O . CYS A 1 126 ? 17.572 -14.543 -11.452 1.00 52.44 126 CYS A O 1
ATOM 1042 N N . TRP A 1 127 ? 18.669 -12.675 -10.880 1.00 62.59 127 TRP A N 1
ATOM 1043 C CA . TRP A 1 127 ? 18.686 -12.132 -12.230 1.00 62.59 127 TRP A CA 1
ATOM 1044 C C . TRP A 1 127 ? 19.944 -12.598 -12.950 1.00 62.59 127 TRP A C 1
ATOM 1046 O O . TRP A 1 127 ? 21.052 -12.267 -12.534 1.00 62.59 127 TRP A O 1
ATOM 1056 N N . THR A 1 128 ? 19.768 -13.324 -14.049 1.00 70.00 128 THR A N 1
ATOM 1057 C CA . THR A 1 128 ? 20.840 -13.543 -15.029 1.00 70.00 128 THR A CA 1
ATOM 1058 C C . THR A 1 128 ? 20.765 -12.478 -16.124 1.00 70.00 128 THR A C 1
ATOM 1060 O O . THR A 1 128 ? 19.728 -11.833 -16.314 1.00 70.00 128 THR A O 1
ATOM 1063 N N . TRP A 1 129 ? 21.854 -12.305 -16.874 1.00 76.25 129 TRP A N 1
ATOM 1064 C CA . TRP A 1 129 ? 21.896 -11.420 -18.041 1.00 76.25 129 TRP A CA 1
ATOM 1065 C C . TRP A 1 129 ? 20.741 -11.657 -19.035 1.00 76.25 129 TRP A C 1
ATOM 1067 O O . TRP A 1 129 ? 20.161 -10.701 -19.566 1.00 76.25 129 TRP A O 1
ATOM 1077 N N . ASP A 1 130 ? 20.345 -12.917 -19.223 1.00 80.19 130 ASP A N 1
ATOM 1078 C CA . ASP A 1 130 ? 19.245 -13.299 -20.112 1.00 80.19 130 ASP A CA 1
ATOM 1079 C C . ASP A 1 130 ? 17.907 -12.717 -19.643 1.00 80.19 130 ASP A C 1
ATOM 1081 O O . ASP A 1 130 ? 17.189 -12.111 -20.438 1.00 80.19 130 ASP A O 1
ATOM 1085 N N . HIS A 1 131 ? 17.620 -12.764 -18.337 1.00 77.81 131 HIS A N 1
ATOM 1086 C CA . HIS A 1 131 ? 16.395 -12.184 -17.774 1.00 77.81 131 HIS A CA 1
ATOM 1087 C C . HIS A 1 131 ? 16.312 -10.672 -18.022 1.00 77.81 131 HIS A C 1
ATOM 1089 O O . HIS A 1 131 ? 15.245 -10.142 -18.342 1.00 77.81 131 HIS A O 1
ATOM 1095 N N . TYR A 1 132 ? 17.436 -9.958 -17.908 1.00 79.25 132 TYR A N 1
ATOM 1096 C CA . TYR A 1 132 ? 17.475 -8.530 -18.219 1.00 79.25 132 TYR A CA 1
ATOM 1097 C C . TYR A 1 132 ? 17.238 -8.264 -19.706 1.00 79.25 132 TYR A C 1
ATOM 1099 O O . TYR A 1 132 ? 16.581 -7.285 -20.062 1.00 79.25 132 TYR A O 1
ATOM 1107 N N . THR A 1 133 ? 17.773 -9.113 -20.580 1.00 84.12 133 THR A N 1
ATOM 1108 C CA . THR A 1 133 ? 17.606 -8.989 -22.032 1.00 84.12 133 THR A CA 1
ATOM 1109 C C . THR A 1 133 ? 16.157 -9.226 -22.443 1.00 84.12 133 THR A C 1
ATOM 1111 O O . THR A 1 133 ? 15.585 -8.404 -23.164 1.00 84.12 133 THR A O 1
ATOM 1114 N N . GLU A 1 134 ? 15.530 -10.271 -21.911 1.00 85.06 134 GLU A N 1
ATOM 1115 C CA . GLU A 1 134 ? 14.115 -10.567 -22.130 1.00 85.06 134 GLU A CA 1
ATOM 1116 C C . GLU A 1 134 ? 13.221 -9.429 -21.624 1.00 85.06 134 GLU A C 1
ATOM 1118 O O . GLU A 1 134 ? 12.331 -8.974 -22.345 1.00 85.06 134 GLU A O 1
ATOM 1123 N N . LEU A 1 135 ? 13.474 -8.902 -20.417 1.00 84.06 135 LEU A N 1
ATOM 1124 C CA . LEU A 1 135 ? 12.695 -7.789 -19.863 1.00 84.06 135 LEU A CA 1
ATOM 1125 C C . LEU A 1 135 ? 12.780 -6.545 -20.756 1.00 84.06 135 LEU A C 1
ATOM 1127 O O . LEU A 1 135 ? 11.762 -5.909 -21.034 1.00 84.06 135 LEU A O 1
ATOM 1131 N N . LYS A 1 136 ? 13.981 -6.203 -21.245 1.00 87.75 136 LYS A N 1
ATOM 1132 C CA . LYS A 1 136 ? 14.175 -5.077 -22.175 1.00 87.75 136 LYS A CA 1
ATOM 1133 C C . LYS A 1 136 ? 13.402 -5.290 -23.477 1.00 87.75 136 LYS A C 1
ATOM 1135 O O . LYS A 1 136 ? 12.778 -4.350 -23.966 1.00 87.75 136 LYS A O 1
ATOM 1140 N N . GLN A 1 137 ? 13.431 -6.499 -24.037 1.00 88.62 137 GLN A N 1
ATOM 1141 C CA . GLN A 1 137 ? 12.681 -6.836 -25.252 1.00 88.62 137 GLN A CA 1
ATOM 1142 C C . GLN A 1 137 ? 11.170 -6.740 -25.028 1.00 88.62 137 GLN A C 1
ATOM 1144 O O . GLN A 1 137 ? 10.468 -6.157 -25.853 1.00 88.62 137 GLN A O 1
ATOM 1149 N N . HIS A 1 138 ? 10.677 -7.228 -23.889 1.00 85.75 138 HIS A N 1
ATOM 1150 C CA . HIS A 1 138 ? 9.265 -7.130 -23.518 1.00 85.75 138 HIS A CA 1
ATOM 1151 C C . HIS A 1 138 ? 8.809 -5.677 -23.367 1.00 85.75 138 HIS A C 1
ATOM 1153 O O . HIS A 1 138 ? 7.780 -5.289 -23.915 1.00 85.75 138 HIS A O 1
ATOM 1159 N N . LEU A 1 139 ? 9.598 -4.834 -22.691 1.00 88.19 139 LEU A N 1
ATOM 1160 C CA . LEU A 1 139 ? 9.305 -3.401 -22.594 1.00 88.19 139 LEU A CA 1
ATOM 1161 C C . LEU A 1 139 ? 9.283 -2.735 -23.979 1.00 88.19 139 LEU A C 1
ATOM 1163 O O . LEU A 1 139 ? 8.364 -1.967 -24.256 1.00 88.19 139 LEU A O 1
ATOM 1167 N N . LYS A 1 140 ? 10.235 -3.062 -24.870 1.00 90.75 140 LYS A N 1
ATOM 1168 C CA . LYS A 1 140 ? 10.244 -2.574 -26.264 1.00 90.75 140 LYS A CA 1
ATOM 1169 C C . LYS A 1 140 ? 8.976 -2.988 -27.011 1.00 90.75 140 LYS A C 1
ATOM 1171 O O . LYS A 1 140 ? 8.336 -2.134 -27.617 1.00 90.75 140 LYS A O 1
ATOM 1176 N N . LEU A 1 141 ? 8.571 -4.255 -26.904 1.00 88.50 141 LEU A N 1
ATOM 1177 C CA . LEU A 1 141 ? 7.347 -4.771 -27.520 1.00 88.50 141 LEU A CA 1
ATOM 1178 C C . LEU A 1 141 ? 6.110 -3.983 -27.069 1.00 88.50 141 LEU A C 1
ATOM 1180 O O . LEU A 1 141 ? 5.289 -3.607 -27.903 1.00 88.50 141 LEU A O 1
ATOM 1184 N N . MET A 1 142 ? 6.002 -3.695 -25.771 1.00 86.44 142 MET A N 1
ATOM 1185 C CA . MET A 1 142 ? 4.874 -2.952 -25.205 1.00 86.44 142 MET A CA 1
ATOM 1186 C C . MET A 1 142 ? 4.844 -1.480 -25.602 1.00 86.44 142 MET A C 1
ATOM 1188 O O . MET A 1 142 ? 3.769 -0.916 -25.791 1.00 86.44 142 MET A O 1
ATOM 1192 N N . ILE A 1 143 ? 6.014 -0.860 -25.749 1.00 89.50 143 ILE A N 1
ATOM 1193 C CA . ILE A 1 143 ? 6.127 0.517 -26.236 1.00 89.50 143 ILE A CA 1
ATOM 1194 C C . ILE A 1 143 ? 5.705 0.596 -27.709 1.00 89.50 143 ILE A C 1
ATOM 1196 O O . ILE A 1 143 ? 5.006 1.530 -28.094 1.00 89.50 143 ILE A O 1
ATOM 1200 N N . THR A 1 144 ? 6.104 -0.381 -28.530 1.00 90.38 144 THR A N 1
ATOM 1201 C CA . THR A 1 144 ? 5.773 -0.421 -29.963 1.00 90.38 144 THR A CA 1
ATOM 1202 C C . THR A 1 144 ? 4.325 -0.838 -30.227 1.00 90.38 144 THR A C 1
ATOM 1204 O O . THR A 1 144 ? 3.726 -0.341 -31.176 1.00 90.38 144 THR A O 1
ATOM 1207 N N . ASN A 1 145 ? 3.743 -1.695 -29.381 1.00 87.81 145 ASN A N 1
ATOM 1208 C CA . ASN A 1 145 ? 2.380 -2.212 -29.537 1.00 87.81 145 ASN A CA 1
ATOM 1209 C C . ASN A 1 145 ? 1.530 -2.004 -28.262 1.00 87.81 145 ASN A C 1
ATOM 1211 O O . ASN A 1 145 ? 1.221 -2.977 -27.568 1.00 87.81 145 ASN A O 1
ATOM 1215 N N . PRO A 1 146 ? 1.099 -0.764 -27.948 1.00 86.25 146 PRO A N 1
ATOM 1216 C CA . PRO A 1 146 ? 0.333 -0.464 -26.730 1.00 86.25 146 PRO A CA 1
ATOM 1217 C C . PRO A 1 146 ? -0.982 -1.250 -26.594 1.00 86.25 146 PRO A C 1
ATOM 1219 O O . PRO A 1 146 ? -1.417 -1.558 -25.484 1.00 86.25 146 PRO A O 1
ATOM 1222 N N . GLU A 1 147 ? -1.597 -1.639 -27.713 1.00 83.38 147 GLU A N 1
ATOM 1223 C CA . GLU A 1 147 ? -2.827 -2.447 -27.758 1.00 83.38 147 GLU A CA 1
ATOM 1224 C C . GLU A 1 147 ? -2.710 -3.785 -27.002 1.00 83.38 147 GLU A C 1
ATOM 1226 O O . GLU A 1 147 ? -3.716 -4.343 -26.570 1.00 83.38 147 GLU A O 1
ATOM 1231 N N . LEU A 1 148 ? -1.491 -4.284 -26.763 1.00 78.69 148 LEU A N 1
ATOM 1232 C CA . LEU A 1 148 ? -1.256 -5.497 -25.972 1.00 78.69 148 LEU A CA 1
ATOM 1233 C C . LEU A 1 148 ? -1.638 -5.353 -24.487 1.00 78.69 148 LEU A C 1
ATOM 1235 O O . LEU A 1 148 ? -1.843 -6.367 -23.821 1.00 78.69 148 LEU A O 1
ATOM 1239 N N . ILE A 1 149 ? -1.735 -4.122 -23.970 1.00 76.75 149 ILE A N 1
ATOM 1240 C CA . ILE A 1 149 ? -2.145 -3.805 -22.584 1.00 76.75 149 ILE A CA 1
ATOM 1241 C C . ILE A 1 149 ? -3.452 -3.016 -22.558 1.00 76.75 149 ILE A C 1
ATOM 1243 O O . ILE A 1 149 ? -4.226 -3.138 -21.613 1.00 76.75 149 ILE A O 1
ATOM 1247 N N . PHE A 1 150 ? -3.687 -2.201 -23.586 1.00 78.25 150 PHE A N 1
ATOM 1248 C CA . PHE A 1 150 ? -4.801 -1.257 -23.641 1.00 78.25 150 PHE A CA 1
ATOM 1249 C C . PHE A 1 150 ? -5.951 -1.686 -24.556 1.00 78.25 150 PHE A C 1
ATOM 1251 O O . PHE A 1 150 ? -6.997 -1.040 -24.542 1.00 78.25 150 PHE A O 1
ATOM 1258 N N . GLY A 1 151 ? -5.775 -2.750 -25.341 1.00 73.12 151 GLY A N 1
ATOM 1259 C CA . GLY A 1 151 ? -6.771 -3.199 -26.306 1.00 73.12 151 GLY A CA 1
ATOM 1260 C C . GLY A 1 151 ? -8.045 -3.744 -25.656 1.00 73.12 151 GLY A C 1
ATOM 1261 O O . GLY A 1 151 ? -8.083 -4.122 -24.486 1.00 73.12 151 GLY A O 1
ATOM 1262 N N . ALA A 1 152 ? -9.117 -3.844 -26.441 1.00 64.94 152 ALA A N 1
ATOM 1263 C CA . ALA A 1 152 ? -10.413 -4.326 -25.952 1.00 64.94 152 ALA A CA 1
ATOM 1264 C C . ALA A 1 152 ? -10.402 -5.805 -25.497 1.00 64.94 152 ALA A C 1
ATOM 1266 O O . ALA A 1 152 ? -11.249 -6.202 -24.703 1.00 64.94 152 ALA A O 1
ATOM 1267 N N . ASN A 1 153 ? -9.440 -6.607 -25.975 1.00 62.66 153 ASN A N 1
ATOM 1268 C CA . ASN A 1 153 ? -9.303 -8.041 -25.691 1.00 62.66 153 ASN A CA 1
ATOM 1269 C C . ASN A 1 153 ? -7.877 -8.378 -25.223 1.00 62.66 153 ASN A C 1
ATOM 1271 O O . ASN A 1 153 ? -7.140 -9.109 -25.887 1.00 62.66 153 ASN A O 1
ATOM 1275 N N . VAL A 1 154 ? -7.463 -7.813 -24.089 1.00 66.06 154 VAL A N 1
ATOM 1276 C CA . VAL A 1 154 ? -6.133 -8.059 -23.513 1.00 66.06 154 VAL A CA 1
ATOM 1277 C C . VAL A 1 154 ? -6.070 -9.473 -22.938 1.00 66.06 154 VAL A C 1
ATOM 1279 O O . VAL A 1 154 ? -6.674 -9.774 -21.908 1.00 66.06 154 VAL A O 1
ATOM 1282 N N . ALA A 1 155 ? -5.318 -10.359 -23.592 1.00 60.75 155 ALA A N 1
ATOM 1283 C CA . ALA A 1 155 ? -5.021 -11.676 -23.047 1.00 60.75 155 ALA A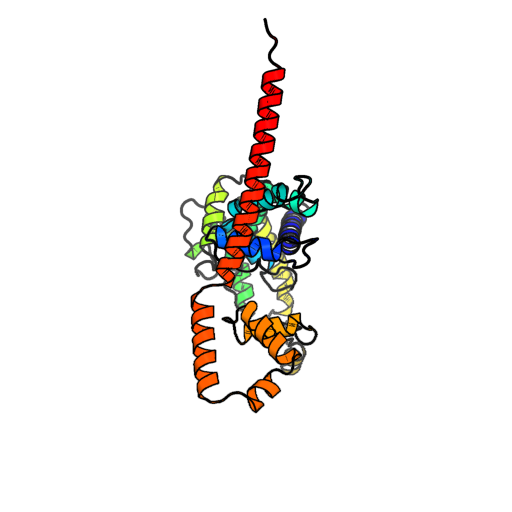 CA 1
ATOM 1284 C C . ALA A 1 155 ? -3.913 -11.556 -21.977 1.00 60.75 155 ALA A C 1
ATOM 1286 O O . ALA A 1 155 ? -2.833 -11.043 -22.280 1.00 60.75 155 ALA A O 1
ATOM 1287 N N . PRO A 1 156 ? -4.096 -12.088 -20.751 1.00 56.47 156 PRO A N 1
ATOM 1288 C CA . PRO A 1 156 ? -3.063 -12.051 -19.707 1.00 56.47 156 PRO A CA 1
ATOM 1289 C C . PRO A 1 156 ? -1.704 -12.613 -20.158 1.00 56.47 156 PRO A C 1
ATOM 1291 O O . PRO A 1 156 ? -0.661 -12.132 -19.732 1.00 56.47 156 PRO A O 1
ATOM 1294 N N . LYS A 1 157 ? -1.717 -13.589 -21.077 1.00 59.41 157 LYS A N 1
ATOM 1295 C CA . LYS A 1 157 ? -0.523 -14.236 -21.643 1.00 59.41 157 LYS A CA 1
ATOM 1296 C C . LYS A 1 157 ? 0.323 -13.314 -22.533 1.00 59.41 157 LYS A C 1
ATOM 1298 O O . LYS A 1 157 ? 1.525 -13.518 -22.628 1.00 59.41 157 LYS A O 1
ATOM 1303 N N . THR A 1 158 ? -0.283 -12.339 -23.206 1.00 60.56 158 THR A N 1
ATOM 1304 C CA . THR A 1 158 ? 0.443 -11.347 -24.023 1.00 60.56 158 THR A CA 1
ATOM 1305 C C . THR A 1 158 ? 0.746 -10.082 -23.232 1.00 60.56 158 THR A C 1
ATOM 1307 O O . THR A 1 158 ? 1.697 -9.374 -23.548 1.00 60.56 158 THR A O 1
ATOM 1310 N N . ALA A 1 159 ? -0.055 -9.810 -22.200 1.00 62.91 159 ALA A N 1
ATOM 1311 C CA . ALA A 1 159 ? 0.131 -8.668 -21.328 1.00 62.91 159 ALA A CA 1
ATOM 1312 C C . ALA A 1 159 ? 1.308 -8.869 -20.373 1.00 62.91 159 ALA A C 1
ATOM 1314 O O . ALA A 1 159 ? 2.166 -8.007 -20.316 1.00 62.91 159 ALA A O 1
ATOM 1315 N N . CYS A 1 160 ? 1.394 -9.985 -19.651 1.00 68.50 160 CYS A N 1
ATOM 1316 C CA . CYS A 1 160 ? 2.376 -10.162 -18.579 1.00 68.50 160 CYS A CA 1
ATOM 1317 C C . CYS A 1 160 ? 3.723 -10.718 -19.106 1.00 68.50 160 CYS A C 1
ATOM 1319 O O . CYS A 1 160 ? 3.771 -11.508 -20.053 1.00 68.50 160 CYS A O 1
ATOM 1321 N N . PHE A 1 161 ? 4.834 -10.322 -18.477 1.00 70.69 161 PHE A N 1
ATOM 1322 C CA . PHE A 1 161 ? 6.183 -10.778 -18.842 1.00 70.69 161 PHE A CA 1
ATOM 1323 C C . PHE A 1 161 ? 6.328 -12.306 -18.725 1.00 70.69 161 PHE A C 1
ATOM 1325 O O . PHE A 1 161 ? 5.813 -12.932 -17.794 1.00 70.69 161 PHE A O 1
ATOM 1332 N N . GLY A 1 162 ? 7.000 -12.924 -19.702 1.00 64.31 162 GLY A N 1
ATOM 1333 C CA . GLY A 1 162 ? 7.192 -14.378 -19.762 1.00 64.31 162 GLY A CA 1
ATOM 1334 C C . GLY A 1 162 ? 5.903 -15.192 -19.958 1.00 64.31 162 GLY A C 1
ATOM 1335 O O . GLY A 1 162 ? 5.910 -16.403 -19.741 1.00 64.31 162 GLY A O 1
ATOM 1336 N N . GLY A 1 163 ? 4.780 -14.551 -20.312 1.00 58.25 163 GLY A N 1
ATOM 1337 C CA . GLY A 1 163 ? 3.483 -15.207 -20.507 1.00 58.25 163 GLY A CA 1
ATOM 1338 C C . GLY A 1 163 ? 2.878 -15.824 -19.243 1.00 58.25 163 GLY A C 1
ATOM 1339 O O . GLY A 1 163 ? 1.974 -16.658 -19.338 1.00 58.25 163 GLY A O 1
ATOM 1340 N N . ARG A 1 164 ? 3.380 -15.438 -18.064 1.00 61.91 164 ARG A N 1
ATOM 1341 C CA . ARG A 1 164 ? 2.896 -15.899 -16.756 1.00 61.91 164 ARG A CA 1
ATOM 1342 C C . ARG A 1 164 ? 1.724 -15.040 -16.293 1.00 61.91 164 ARG A C 1
ATOM 1344 O O . ARG A 1 164 ? 1.617 -13.884 -16.672 1.00 61.91 164 ARG A O 1
ATOM 1351 N N . LEU A 1 165 ? 0.846 -15.585 -15.452 1.00 56.66 165 LEU A N 1
ATOM 1352 C CA . LEU A 1 165 ? -0.192 -14.773 -14.813 1.00 56.66 165 LEU A CA 1
ATOM 1353 C C . LEU A 1 165 ? 0.471 -13.682 -13.963 1.00 56.66 165 LEU A C 1
ATOM 1355 O O . LEU A 1 165 ? 1.382 -13.966 -13.184 1.00 56.66 165 LEU A O 1
ATOM 1359 N N . CYS A 1 166 ? 0.009 -12.442 -14.117 1.00 60.78 166 CYS A N 1
ATOM 1360 C CA . CYS A 1 166 ? 0.409 -11.341 -13.253 1.00 60.78 166 CYS A CA 1
ATOM 1361 C C . CYS A 1 166 ? 0.131 -11.724 -11.782 1.00 60.78 166 CYS A C 1
ATOM 1363 O O . CYS A 1 166 ? -0.942 -12.244 -11.469 1.00 60.78 166 CYS A O 1
ATOM 1365 N N . PHE A 1 167 ? 1.106 -11.501 -10.894 1.00 59.66 167 PHE A N 1
ATOM 1366 C CA . PHE A 1 167 ? 1.148 -12.074 -9.537 1.00 59.66 167 PHE A CA 1
ATOM 1367 C C . PHE A 1 167 ? -0.062 -11.689 -8.664 1.00 59.66 167 PHE A C 1
ATOM 1369 O O . PHE A 1 167 ? -0.502 -12.483 -7.836 1.00 59.66 167 PHE A O 1
ATOM 1376 N N . ASN A 1 168 ? -0.636 -10.501 -8.886 1.00 77.56 168 ASN A N 1
ATOM 1377 C CA . ASN A 1 168 ? -1.830 -10.025 -8.193 1.00 77.56 168 ASN A CA 1
ATOM 1378 C C . ASN A 1 168 ? -2.993 -9.758 -9.177 1.00 77.56 168 ASN A C 1
ATOM 1380 O O . ASN A 1 168 ? -3.182 -8.626 -9.641 1.00 77.56 168 ASN A O 1
ATOM 1384 N N . PRO A 1 169 ? -3.795 -10.785 -9.522 1.00 77.81 169 PRO A N 1
ATOM 1385 C CA . PRO A 1 169 ? -4.894 -10.640 -10.477 1.00 77.81 169 PRO A CA 1
ATOM 1386 C C . PRO A 1 169 ? -6.000 -9.701 -9.975 1.00 77.81 169 PRO A C 1
ATOM 1388 O O . PRO A 1 169 ? -6.651 -9.047 -10.790 1.00 77.81 169 PRO A O 1
ATOM 1391 N N . ALA A 1 170 ? -6.192 -9.580 -8.656 1.00 83.25 170 ALA A N 1
ATOM 1392 C CA . ALA A 1 170 ? -7.178 -8.674 -8.070 1.00 83.25 170 ALA A CA 1
ATOM 1393 C C . ALA A 1 170 ? -6.797 -7.202 -8.296 1.00 83.25 170 ALA A C 1
ATOM 1395 O O . ALA A 1 170 ? -7.626 -6.413 -8.756 1.00 83.25 170 ALA A O 1
ATOM 1396 N N . ALA A 1 171 ? -5.530 -6.843 -8.059 1.00 85.75 171 ALA A N 1
ATOM 1397 C CA . ALA A 1 171 ? -5.028 -5.499 -8.338 1.00 85.75 171 ALA A CA 1
ATOM 1398 C C . ALA A 1 171 ? -5.084 -5.161 -9.837 1.00 85.75 171 ALA A C 1
ATOM 1400 O O . ALA A 1 171 ? -5.492 -4.060 -10.208 1.00 85.75 171 ALA A O 1
ATOM 1401 N N . MET A 1 172 ? -4.754 -6.121 -10.708 1.00 82.06 172 MET A N 1
ATOM 1402 C CA . MET A 1 172 ? -4.872 -5.954 -12.162 1.00 82.06 172 MET A CA 1
ATOM 1403 C C . MET A 1 172 ? -6.326 -5.741 -12.602 1.00 82.06 172 MET A C 1
ATOM 1405 O O . MET A 1 172 ? -6.604 -4.851 -13.404 1.00 82.06 172 MET A O 1
ATOM 1409 N N . ALA A 1 173 ? -7.277 -6.504 -12.058 1.00 82.69 173 ALA A N 1
ATOM 1410 C CA . ALA A 1 173 ? -8.697 -6.321 -12.348 1.00 82.69 173 ALA A CA 1
ATOM 1411 C C . ALA A 1 173 ? -9.204 -4.940 -11.889 1.00 82.69 173 ALA A C 1
ATOM 1413 O O . ALA A 1 173 ? -9.933 -4.270 -12.626 1.00 82.69 173 ALA A O 1
ATOM 1414 N N . ALA A 1 174 ? -8.781 -4.480 -10.706 1.00 86.94 174 ALA A N 1
ATOM 1415 C CA . ALA A 1 174 ? -9.088 -3.139 -10.211 1.00 86.94 174 ALA A CA 1
ATOM 1416 C C . ALA A 1 174 ? -8.505 -2.042 -11.123 1.00 86.94 174 ALA A C 1
ATOM 1418 O O . ALA A 1 174 ? -9.206 -1.083 -11.458 1.00 86.94 174 ALA A O 1
ATOM 1419 N N . ALA A 1 175 ? -7.265 -2.219 -11.592 1.00 87.31 175 ALA A N 1
ATOM 1420 C CA . ALA A 1 175 ? -6.623 -1.348 -12.573 1.00 87.31 175 ALA A CA 1
ATOM 1421 C C . ALA A 1 175 ? -7.422 -1.264 -13.885 1.00 87.31 175 ALA A C 1
ATOM 1423 O O . ALA A 1 175 ? -7.753 -0.162 -14.322 1.00 87.31 175 ALA A O 1
ATOM 1424 N N . PHE A 1 176 ? -7.813 -2.399 -14.476 1.00 83.12 176 PHE A N 1
ATOM 1425 C CA . PHE A 1 176 ? -8.618 -2.419 -15.707 1.00 83.12 176 PHE A CA 1
ATOM 1426 C C . PHE A 1 176 ? -9.985 -1.752 -15.531 1.00 83.12 176 PHE A C 1
ATOM 1428 O O . PHE A 1 176 ? -10.421 -0.992 -16.398 1.00 83.12 176 PHE A O 1
ATOM 1435 N N . LYS A 1 177 ? -10.647 -1.967 -14.388 1.00 85.69 177 LYS A N 1
ATOM 1436 C CA . LYS A 1 177 ? -11.923 -1.309 -14.070 1.00 85.69 177 LYS A CA 1
ATOM 1437 C C . LYS A 1 177 ? -11.789 0.215 -14.037 1.00 85.69 177 LYS A C 1
ATOM 1439 O O . LYS A 1 177 ? -12.719 0.919 -14.434 1.00 85.69 177 LYS A O 1
ATOM 1444 N N . LEU A 1 178 ? -10.654 0.726 -13.558 1.00 87.38 178 LEU A N 1
ATOM 1445 C CA . LEU A 1 178 ? -10.394 2.160 -13.476 1.00 87.38 178 LEU A CA 1
ATOM 1446 C C . LEU A 1 178 ? -9.866 2.744 -14.794 1.00 87.38 178 LEU A C 1
ATOM 1448 O O . LEU A 1 178 ? -10.111 3.916 -15.065 1.00 87.38 178 LEU A O 1
ATOM 1452 N N . ALA A 1 179 ? -9.202 1.938 -15.624 1.00 85.38 179 ALA A N 1
ATOM 1453 C CA . ALA A 1 179 ? -8.503 2.381 -16.828 1.00 85.38 179 ALA A CA 1
ATOM 1454 C C . ALA A 1 179 ? -9.377 3.199 -17.788 1.00 85.38 179 ALA A C 1
ATOM 1456 O O . ALA A 1 179 ? -8.951 4.250 -18.260 1.00 85.38 179 ALA A O 1
ATOM 1457 N N . SER A 1 180 ? -10.627 2.774 -18.002 1.00 82.62 180 SER A N 1
ATOM 1458 C CA . SER A 1 180 ? -11.589 3.473 -18.872 1.00 82.62 180 SER A CA 1
ATOM 1459 C C . SER A 1 180 ? -11.913 4.909 -18.432 1.00 82.62 180 SER A C 1
ATOM 1461 O O . SER A 1 180 ? -12.377 5.706 -19.241 1.00 82.62 180 SER A O 1
ATOM 1463 N N . LYS A 1 181 ? -11.664 5.257 -17.163 1.00 87.44 181 LYS A N 1
ATOM 1464 C CA . LYS A 1 181 ? -11.936 6.582 -16.582 1.00 87.44 181 LYS A CA 1
ATOM 1465 C C . LYS A 1 181 ? -10.703 7.491 -16.545 1.00 87.44 181 LYS A C 1
ATOM 1467 O O . LYS A 1 181 ? -10.796 8.615 -16.052 1.00 87.44 181 LYS A O 1
ATOM 1472 N N . LEU A 1 182 ? -9.545 7.010 -17.000 1.00 89.12 182 LEU A N 1
ATOM 1473 C CA . LEU A 1 182 ? -8.259 7.692 -16.865 1.00 89.12 182 LEU A CA 1
ATOM 1474 C C . LEU A 1 182 ? -7.717 8.088 -18.245 1.00 89.12 182 LEU A C 1
ATOM 1476 O O . LEU A 1 182 ? -6.986 7.340 -18.888 1.00 89.12 182 LEU A O 1
ATOM 1480 N N . GLU A 1 183 ? -8.053 9.304 -18.678 1.00 87.50 183 GLU A N 1
ATOM 1481 C CA . GLU A 1 183 ? -7.768 9.836 -20.023 1.00 87.50 183 GLU A CA 1
ATOM 1482 C C . GLU A 1 183 ? -6.284 9.758 -20.431 1.00 87.50 183 GLU A C 1
ATOM 1484 O O . GLU A 1 183 ? -5.955 9.485 -21.583 1.00 87.50 183 GLU A O 1
ATOM 1489 N N . HIS A 1 184 ? -5.363 9.965 -19.488 1.00 89.00 184 HIS A N 1
ATOM 1490 C CA . HIS A 1 184 ? -3.921 10.014 -19.768 1.00 89.00 184 HIS A CA 1
ATOM 1491 C C . HIS A 1 184 ? -3.172 8.734 -19.393 1.00 89.00 184 HIS A C 1
ATOM 1493 O O . HIS A 1 184 ? -1.942 8.728 -19.323 1.00 89.00 184 HIS A O 1
ATOM 1499 N N . LEU A 1 185 ? -3.888 7.640 -19.152 1.00 89.12 185 LEU A N 1
ATOM 1500 C CA . LEU A 1 185 ? -3.282 6.419 -18.647 1.00 89.12 185 LEU A CA 1
ATOM 1501 C C . LEU A 1 185 ? -2.342 5.746 -19.651 1.00 89.12 185 LEU A C 1
ATOM 1503 O O . LEU A 1 185 ? -1.234 5.356 -19.279 1.00 89.12 185 LEU A O 1
ATOM 1507 N N . CYS A 1 186 ? -2.741 5.673 -20.920 1.00 89.50 186 CYS A N 1
ATOM 1508 C CA . CYS A 1 186 ? -1.890 5.155 -21.990 1.00 89.50 186 CYS A CA 1
ATOM 1509 C C . CYS A 1 186 ? -0.572 5.944 -22.126 1.00 89.50 186 CYS A C 1
ATOM 1511 O O . CYS A 1 186 ? 0.491 5.357 -21.902 1.00 89.50 186 CYS A O 1
ATOM 1513 N N . PRO A 1 187 ? -0.581 7.271 -22.375 1.00 90.44 187 PRO A N 1
ATOM 1514 C CA . PRO A 1 187 ? 0.665 8.019 -22.538 1.00 90.44 187 PRO A CA 1
ATOM 1515 C C . PRO A 1 187 ? 1.547 8.025 -21.279 1.00 90.44 187 PRO A C 1
ATOM 1517 O O . PRO A 1 187 ? 2.771 8.007 -21.404 1.00 90.44 187 PRO A O 1
ATOM 1520 N N . ILE A 1 188 ? 0.970 8.003 -20.069 1.00 90.19 188 ILE A N 1
ATOM 1521 C CA . ILE A 1 188 ? 1.748 7.932 -18.818 1.00 90.19 188 ILE A CA 1
ATOM 1522 C C . ILE A 1 188 ? 2.413 6.562 -18.643 1.00 90.19 188 ILE A C 1
ATOM 1524 O O . ILE A 1 188 ? 3.573 6.498 -18.236 1.00 90.19 188 ILE A O 1
ATOM 1528 N N . THR A 1 189 ? 1.717 5.473 -18.971 1.00 89.31 189 THR A N 1
ATOM 1529 C CA . THR A 1 189 ? 2.267 4.110 -18.862 1.00 89.31 189 THR A CA 1
ATOM 1530 C C . THR A 1 189 ? 3.372 3.874 -19.892 1.00 89.31 189 THR A C 1
ATOM 1532 O O . THR A 1 189 ? 4.436 3.362 -19.547 1.00 89.31 189 THR A O 1
ATOM 1535 N N . LEU A 1 190 ? 3.163 4.307 -21.141 1.00 90.44 190 LEU A N 1
ATOM 1536 C CA . LEU A 1 190 ? 4.174 4.207 -22.201 1.00 90.44 190 LEU A CA 1
ATOM 1537 C C . LEU A 1 190 ? 5.404 5.048 -21.904 1.00 90.44 190 LEU A C 1
ATOM 1539 O O . LEU A 1 190 ? 6.520 4.595 -22.157 1.00 90.44 190 LEU A O 1
ATOM 1543 N N . ALA A 1 191 ? 5.206 6.238 -21.324 1.00 90.62 191 ALA A N 1
ATOM 1544 C CA . ALA A 1 191 ? 6.304 6.959 -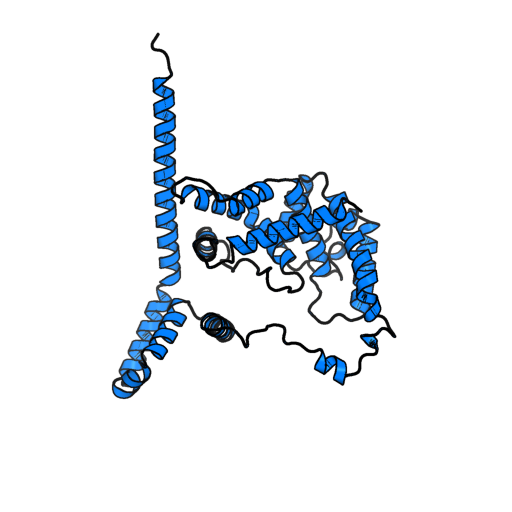20.718 1.00 90.62 191 ALA A CA 1
ATOM 1545 C C . ALA A 1 191 ? 6.963 6.036 -19.686 1.00 90.62 191 ALA A C 1
ATOM 1547 O O . ALA A 1 191 ? 8.027 5.516 -19.976 1.00 90.62 191 ALA A O 1
ATOM 1548 N N . LEU A 1 192 ? 6.338 5.706 -18.554 1.00 88.69 192 LEU A N 1
ATOM 1549 C CA . LEU A 1 192 ? 6.952 4.879 -17.500 1.00 88.69 192 LEU A CA 1
ATOM 1550 C C . LEU A 1 192 ? 7.815 3.707 -18.027 1.00 88.69 192 LEU A C 1
ATOM 1552 O O . LEU A 1 192 ? 8.965 3.568 -17.605 1.00 88.69 192 LEU A O 1
ATOM 1556 N N . PHE A 1 193 ? 7.319 2.940 -19.001 1.00 89.12 193 PHE A N 1
ATOM 1557 C CA . PHE A 1 193 ? 8.063 1.854 -19.649 1.00 89.12 193 PHE A CA 1
ATOM 1558 C C . PHE A 1 193 ? 9.319 2.295 -20.389 1.00 89.12 193 PHE A C 1
ATOM 1560 O O . PHE A 1 193 ? 10.369 1.689 -20.203 1.00 89.12 193 PHE A O 1
ATOM 1567 N N . GLN A 1 194 ? 9.252 3.345 -21.202 1.00 91.19 194 GLN A N 1
ATOM 1568 C CA . GLN A 1 194 ? 10.413 3.855 -21.924 1.00 91.19 194 GLN A CA 1
ATOM 1569 C C . GLN A 1 194 ? 11.497 4.385 -20.963 1.00 91.19 194 GLN A C 1
ATOM 1571 O O . GLN A 1 194 ? 12.690 4.242 -21.222 1.00 91.19 194 GLN A O 1
ATOM 1576 N N . GLY A 1 195 ? 11.115 4.943 -19.814 1.00 88.38 195 GLY A N 1
ATOM 1577 C CA . GLY A 1 195 ? 12.070 5.414 -18.803 1.00 88.38 195 GLY A CA 1
ATOM 1578 C C . GLY A 1 195 ? 12.677 4.265 -18.016 1.00 88.38 195 GLY A C 1
ATOM 1579 O O . GLY A 1 195 ? 13.883 4.264 -17.769 1.00 88.38 195 GLY A O 1
ATOM 1580 N N . ALA A 1 196 ? 11.857 3.268 -17.674 1.00 87.25 196 ALA A N 1
ATOM 1581 C CA . ALA A 1 196 ? 12.331 2.020 -17.099 1.00 87.25 196 ALA A CA 1
ATOM 1582 C C . ALA A 1 196 ? 13.308 1.319 -18.051 1.00 87.25 196 ALA A C 1
ATOM 1584 O O . ALA A 1 196 ? 14.377 0.917 -17.611 1.00 87.25 196 ALA A O 1
ATOM 1585 N N . LEU A 1 197 ? 12.996 1.243 -19.347 1.00 89.75 197 LEU A N 1
ATOM 1586 C CA . LEU A 1 197 ? 13.863 0.657 -20.366 1.00 89.75 197 LEU A CA 1
ATOM 1587 C C . LEU A 1 197 ? 15.222 1.360 -20.422 1.00 89.75 197 LEU A C 1
ATOM 1589 O O . LEU A 1 197 ? 16.244 0.694 -20.290 1.00 89.75 197 LEU A O 1
ATOM 1593 N N . ASN A 1 198 ? 15.239 2.693 -20.520 1.00 89.75 198 ASN A N 1
ATOM 1594 C CA . ASN A 1 198 ? 16.485 3.466 -20.521 1.00 89.75 198 ASN A CA 1
ATOM 1595 C C . ASN A 1 198 ? 17.312 3.199 -19.251 1.00 89.75 198 ASN A C 1
ATOM 1597 O O . ASN A 1 198 ? 18.537 3.086 -19.301 1.00 89.75 198 ASN A O 1
ATOM 1601 N N . LYS A 1 199 ? 16.645 3.091 -18.092 1.00 87.62 199 LYS A N 1
ATOM 1602 C CA . LYS A 1 199 ? 17.320 2.775 -16.831 1.00 87.62 199 LYS A CA 1
ATOM 1603 C C . LYS A 1 199 ? 17.863 1.357 -16.809 1.00 87.62 199 LYS A C 1
ATOM 1605 O O . LYS A 1 199 ? 19.026 1.204 -16.456 1.00 87.62 199 LYS A O 1
ATOM 1610 N N . TRP A 1 200 ? 17.095 0.361 -17.231 1.00 86.62 200 TRP A N 1
ATOM 1611 C CA . TRP A 1 200 ? 17.565 -1.017 -17.351 1.00 86.62 200 TRP A CA 1
ATOM 1612 C C . TRP A 1 200 ? 18.738 -1.142 -18.324 1.00 86.62 200 TRP A C 1
ATOM 1614 O O . TRP A 1 200 ? 19.692 -1.850 -18.019 1.00 86.62 200 TRP A O 1
ATOM 1624 N N . GLU A 1 201 ? 18.719 -0.429 -19.452 1.00 88.31 201 GLU A N 1
ATOM 1625 C CA . GLU A 1 201 ? 19.844 -0.381 -20.394 1.00 88.31 201 GLU A CA 1
ATOM 1626 C C . GLU A 1 201 ? 21.117 0.151 -19.726 1.00 88.31 201 GLU A C 1
ATOM 1628 O O . GLU A 1 201 ? 22.162 -0.471 -19.876 1.00 88.31 201 GLU A O 1
ATOM 1633 N N . SER A 1 202 ? 21.025 1.215 -18.917 1.00 87.31 202 SER A N 1
ATOM 1634 C CA . SER A 1 202 ? 22.176 1.743 -18.165 1.00 87.31 202 SER A CA 1
ATOM 1635 C C . SER A 1 202 ? 22.590 0.903 -16.948 1.00 87.31 202 SER A C 1
ATOM 1637 O O . SER A 1 202 ? 23.769 0.801 -16.656 1.00 87.31 202 SER A O 1
ATOM 1639 N N . PHE A 1 203 ? 21.637 0.310 -16.223 1.00 83.12 203 PHE A N 1
ATOM 1640 C CA . PHE A 1 203 ? 21.881 -0.391 -14.955 1.00 83.12 203 PHE A CA 1
ATOM 1641 C C . PHE A 1 203 ? 22.488 -1.779 -15.162 1.00 83.12 203 PHE A C 1
ATOM 1643 O O . PHE A 1 203 ? 23.211 -2.287 -14.316 1.00 83.12 203 PHE A O 1
ATOM 1650 N N . THR A 1 204 ? 22.179 -2.414 -16.289 1.00 85.44 204 THR A N 1
ATOM 1651 C CA . THR A 1 204 ? 22.588 -3.801 -16.540 1.00 85.44 204 THR A CA 1
ATOM 1652 C C . THR A 1 204 ? 23.930 -3.906 -17.255 1.00 85.44 204 THR A C 1
ATOM 1654 O O . THR A 1 204 ? 24.386 -5.018 -17.484 1.00 85.44 204 THR A O 1
ATOM 1657 N N . THR A 1 205 ? 24.595 -2.792 -17.584 1.00 85.69 205 THR A N 1
ATOM 1658 C CA . THR A 1 205 ? 25.895 -2.812 -18.281 1.00 85.69 205 THR A CA 1
ATOM 1659 C C . THR A 1 205 ? 26.959 -3.588 -17.513 1.00 85.69 205 THR A C 1
ATOM 1661 O O . THR A 1 205 ? 27.760 -4.283 -18.123 1.00 85.69 205 THR A O 1
ATOM 1664 N N . GLU A 1 206 ? 26.939 -3.514 -16.182 1.00 84.88 206 GLU A N 1
ATOM 1665 C CA . GLU A 1 206 ? 27.881 -4.228 -15.310 1.00 84.88 206 GLU A CA 1
ATOM 1666 C C . GLU A 1 206 ? 27.637 -5.747 -15.285 1.00 84.88 206 GLU A C 1
ATOM 1668 O O . GLU A 1 206 ? 28.556 -6.500 -14.981 1.00 84.88 206 GLU A O 1
ATOM 1673 N N . TYR A 1 207 ? 26.426 -6.189 -15.646 1.00 80.81 207 TYR A N 1
ATOM 1674 C CA . TYR A 1 207 ? 25.999 -7.594 -15.702 1.00 80.81 207 TYR A CA 1
ATOM 1675 C C . TYR A 1 207 ? 26.132 -8.210 -17.104 1.00 80.81 207 TYR A C 1
ATOM 1677 O O . TYR A 1 207 ? 25.772 -9.369 -17.295 1.00 80.81 207 TYR A O 1
ATOM 1685 N N . ALA A 1 208 ? 26.541 -7.429 -18.108 1.00 84.69 208 ALA A N 1
ATOM 1686 C CA . ALA A 1 208 ? 26.748 -7.938 -19.459 1.00 84.69 208 ALA A CA 1
ATOM 1687 C C . ALA A 1 208 ? 27.946 -8.902 -19.496 1.00 84.69 208 ALA A C 1
ATOM 1689 O O . ALA A 1 208 ? 28.845 -8.749 -18.670 1.00 84.69 208 ALA A O 1
ATOM 1690 N N . PRO A 1 209 ? 28.018 -9.834 -20.466 1.00 84.31 209 PRO A N 1
ATOM 1691 C CA . PRO A 1 209 ? 29.204 -10.664 -20.655 1.00 84.31 209 PRO A CA 1
ATOM 1692 C C . PRO A 1 209 ? 30.473 -9.806 -20.771 1.00 84.31 209 PRO A C 1
ATOM 1694 O O . PRO A 1 209 ? 30.547 -8.915 -21.622 1.00 84.31 209 PRO A O 1
ATOM 1697 N N . GLY A 1 210 ? 31.459 -10.056 -19.909 1.00 83.75 210 GLY A N 1
ATOM 1698 C CA . GLY A 1 210 ? 32.677 -9.251 -19.782 1.00 83.75 210 GLY A CA 1
ATOM 1699 C C . GLY A 1 210 ? 32.529 -7.950 -18.976 1.00 83.75 210 GLY A C 1
ATOM 1700 O O . GLY A 1 210 ? 33.447 -7.131 -18.981 1.00 83.75 210 GLY A O 1
ATOM 1701 N N . GLY A 1 211 ? 31.392 -7.737 -18.315 1.00 84.50 211 GLY A N 1
ATOM 1702 C CA . GLY A 1 211 ? 31.149 -6.643 -17.376 1.00 84.50 211 GLY A CA 1
ATOM 1703 C C . GLY A 1 211 ? 31.715 -6.928 -15.983 1.00 84.50 211 GLY A C 1
ATOM 1704 O O . GLY A 1 211 ? 32.078 -8.053 -15.659 1.00 84.50 211 GLY A O 1
ATOM 1705 N N . THR A 1 212 ? 31.783 -5.902 -15.133 1.00 84.62 212 THR A N 1
ATOM 1706 C CA . THR A 1 212 ? 32.427 -5.987 -13.811 1.00 84.62 212 THR A CA 1
ATOM 1707 C C . THR A 1 212 ? 31.807 -7.039 -12.888 1.00 84.62 212 THR A C 1
ATOM 1709 O O . THR A 1 212 ? 32.538 -7.688 -12.153 1.00 84.62 212 THR A O 1
ATOM 1712 N N . ILE A 1 213 ? 30.483 -7.229 -12.929 1.00 81.31 213 ILE A N 1
ATOM 1713 C CA . ILE A 1 213 ? 29.795 -8.238 -12.108 1.00 81.31 213 ILE A CA 1
ATOM 1714 C C . ILE A 1 213 ? 29.917 -9.629 -12.739 1.00 81.31 213 ILE A C 1
ATOM 1716 O O . ILE A 1 213 ? 30.040 -10.604 -12.013 1.00 81.31 213 ILE A O 1
ATOM 1720 N N . ASP A 1 214 ? 29.917 -9.730 -14.071 1.00 82.12 214 ASP A N 1
ATOM 1721 C CA . ASP A 1 214 ? 30.134 -11.000 -14.788 1.00 82.12 214 ASP A CA 1
ATOM 1722 C C . ASP A 1 214 ? 31.562 -11.543 -14.591 1.00 82.12 214 ASP A C 1
ATOM 1724 O O . ASP A 1 214 ? 31.782 -12.749 -14.556 1.00 82.12 214 ASP A O 1
ATOM 1728 N N . GLN A 1 215 ? 32.532 -10.642 -14.422 1.00 85.50 215 GLN A N 1
ATOM 1729 C CA . GLN A 1 215 ? 33.940 -10.965 -14.183 1.00 85.50 215 GLN A CA 1
ATOM 1730 C C . GLN A 1 215 ? 34.306 -11.106 -12.700 1.00 85.50 215 GLN A C 1
ATOM 1732 O O . GLN A 1 215 ? 35.466 -11.400 -12.403 1.00 85.50 215 GLN A O 1
ATOM 1737 N N . ALA A 1 216 ? 33.365 -10.872 -11.782 1.00 83.50 216 ALA A N 1
ATOM 1738 C CA . ALA A 1 216 ? 33.639 -10.950 -10.357 1.00 83.50 216 ALA A CA 1
ATOM 1739 C C . ALA A 1 216 ? 33.988 -12.390 -9.953 1.00 83.50 216 ALA A C 1
ATOM 1741 O O . ALA A 1 216 ? 33.367 -13.366 -10.381 1.00 83.50 216 ALA A O 1
ATOM 1742 N N . SER A 1 217 ? 35.015 -12.521 -9.122 1.00 82.50 217 SER A N 1
ATOM 1743 C CA . SER A 1 217 ? 35.429 -13.802 -8.557 1.00 82.50 217 SER A CA 1
ATOM 1744 C C . SER A 1 217 ? 34.385 -14.345 -7.577 1.00 82.50 217 SER A C 1
ATOM 1746 O O . SER A 1 217 ? 33.555 -13.609 -7.036 1.00 82.50 217 SER A O 1
ATOM 1748 N N . THR A 1 218 ? 34.438 -15.651 -7.310 1.00 80.19 218 THR A N 1
ATOM 1749 C CA . THR A 1 218 ? 33.567 -16.288 -6.308 1.00 80.19 218 THR A CA 1
ATOM 1750 C C . THR A 1 218 ? 33.749 -15.629 -4.938 1.00 80.19 218 THR A C 1
ATOM 1752 O O . THR A 1 218 ? 32.778 -15.359 -4.241 1.00 80.19 218 THR A O 1
ATOM 1755 N N . GLU A 1 219 ? 34.988 -15.280 -4.592 1.00 80.12 219 GLU A N 1
ATOM 1756 C CA . GLU A 1 219 ? 35.348 -14.605 -3.350 1.00 80.12 219 GLU A CA 1
ATOM 1757 C C . GLU A 1 219 ? 34.746 -13.193 -3.255 1.00 80.12 219 GLU A C 1
ATOM 1759 O O . GLU A 1 219 ? 34.297 -12.782 -2.185 1.00 80.12 219 GLU A O 1
ATOM 1764 N N . GLU A 1 220 ? 34.696 -12.447 -4.363 1.00 81.75 220 GLU A N 1
ATOM 1765 C CA . GLU A 1 220 ? 34.043 -11.132 -4.423 1.00 81.75 220 GLU A CA 1
ATOM 1766 C C . GLU A 1 220 ? 32.520 -11.246 -4.325 1.00 81.75 220 GLU A C 1
ATOM 1768 O O . GLU A 1 220 ? 31.890 -10.434 -3.646 1.00 81.75 220 GLU A O 1
ATOM 1773 N N . HIS A 1 221 ? 31.923 -12.264 -4.948 1.00 76.06 221 HIS A N 1
ATOM 1774 C CA . HIS A 1 221 ? 30.495 -12.548 -4.814 1.00 76.06 221 HIS A CA 1
ATOM 1775 C C . HIS A 1 221 ? 30.110 -12.916 -3.377 1.00 76.06 221 HIS A C 1
ATOM 1777 O O . HIS A 1 221 ? 29.117 -12.396 -2.862 1.00 76.06 221 HIS A O 1
ATOM 1783 N N . ASP A 1 222 ? 30.912 -13.750 -2.715 1.00 75.62 222 ASP A N 1
ATOM 1784 C CA . ASP A 1 222 ? 30.701 -14.143 -1.321 1.00 75.62 222 ASP A CA 1
ATOM 1785 C C . ASP A 1 222 ? 30.918 -12.963 -0.362 1.00 75.62 222 ASP A C 1
ATOM 1787 O O . ASP A 1 222 ? 30.153 -12.786 0.587 1.00 75.62 222 ASP A O 1
ATOM 1791 N N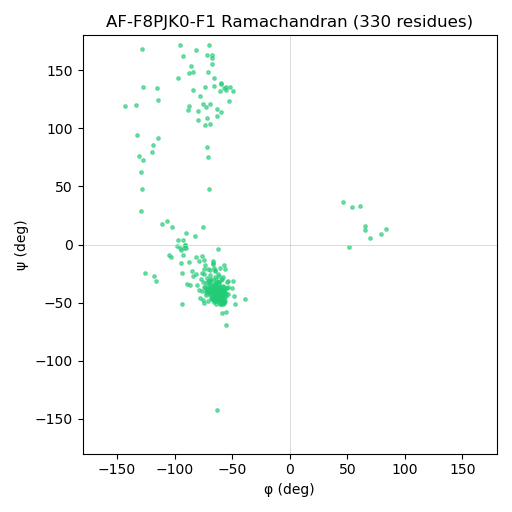 . ALA A 1 223 ? 31.905 -12.100 -0.627 1.00 74.00 223 ALA A N 1
ATOM 1792 C CA . ALA A 1 223 ? 32.134 -10.882 0.152 1.00 74.00 223 ALA A CA 1
ATOM 1793 C C . ALA A 1 223 ? 31.038 -9.819 -0.056 1.00 74.00 223 ALA A C 1
ATOM 1795 O O . ALA A 1 223 ? 30.722 -9.063 0.866 1.00 74.00 223 ALA A O 1
ATOM 1796 N N . ALA A 1 224 ? 30.452 -9.752 -1.254 1.00 68.06 224 ALA A N 1
ATOM 1797 C CA . ALA A 1 224 ? 29.333 -8.868 -1.571 1.00 68.06 224 ALA A CA 1
ATOM 1798 C C . ALA A 1 224 ? 27.986 -9.402 -1.056 1.00 68.06 224 ALA A C 1
ATOM 1800 O O . ALA A 1 224 ? 26.999 -8.655 -1.019 1.00 68.06 224 ALA A O 1
ATOM 1801 N N . TRP A 1 225 ? 27.922 -10.676 -0.657 1.00 62.97 225 TRP A N 1
ATOM 1802 C CA . TRP A 1 225 ? 26.710 -11.265 -0.115 1.00 62.97 225 TRP A CA 1
ATOM 1803 C C . TRP A 1 225 ? 26.327 -10.568 1.192 1.00 62.97 225 TRP A C 1
ATOM 1805 O O . TRP A 1 225 ? 27.027 -10.626 2.201 1.00 62.97 225 TRP A O 1
ATOM 1815 N N . MET A 1 226 ? 25.166 -9.916 1.185 1.00 51.47 226 MET A N 1
ATOM 1816 C CA . MET A 1 226 ? 24.552 -9.382 2.392 1.00 51.47 226 MET A CA 1
ATOM 1817 C C . MET A 1 226 ? 23.237 -10.109 2.659 1.00 51.47 226 MET A C 1
ATOM 1819 O O . MET A 1 226 ? 22.413 -10.245 1.746 1.00 51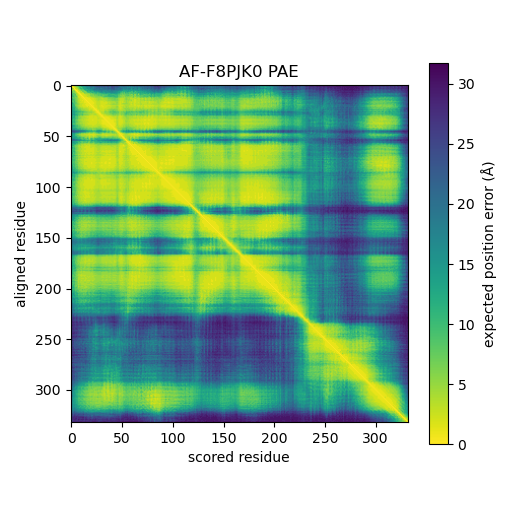.47 226 MET A O 1
ATOM 1823 N N . PRO A 1 227 ? 22.974 -10.521 3.910 1.00 50.09 227 PRO A N 1
ATOM 1824 C CA . PRO A 1 227 ? 21.669 -11.041 4.269 1.00 50.09 227 PRO A CA 1
ATOM 1825 C C . PRO A 1 227 ? 20.609 -9.968 4.000 1.00 50.09 227 PRO A C 1
ATOM 1827 O O . PRO A 1 227 ? 20.788 -8.789 4.311 1.00 50.09 227 PRO A O 1
ATOM 1830 N N . ALA A 1 228 ? 19.465 -10.380 3.455 1.00 45.31 228 ALA A N 1
ATOM 1831 C CA . ALA A 1 228 ? 18.390 -9.479 3.028 1.00 45.31 228 ALA A CA 1
ATOM 1832 C C . ALA A 1 228 ? 17.762 -8.636 4.166 1.00 45.31 228 ALA A C 1
ATOM 1834 O O . ALA A 1 228 ? 16.859 -7.826 3.922 1.00 45.31 228 ALA A O 1
ATOM 1835 N N . ILE A 1 229 ? 18.183 -8.842 5.422 1.00 42.50 229 ILE A N 1
ATOM 1836 C CA . ILE A 1 229 ? 17.672 -8.163 6.612 1.00 42.50 229 ILE A CA 1
ATOM 1837 C C . ILE A 1 229 ? 18.823 -7.891 7.594 1.00 42.50 229 ILE A C 1
ATOM 1839 O O . ILE A 1 229 ? 19.425 -8.813 8.133 1.00 42.50 229 ILE A O 1
ATOM 1843 N N . ASN A 1 230 ? 19.062 -6.612 7.899 1.00 50.81 230 ASN A N 1
ATOM 1844 C CA . ASN A 1 230 ? 19.766 -6.181 9.111 1.00 50.81 230 ASN A CA 1
ATOM 1845 C C . ASN A 1 230 ? 18.841 -6.418 10.322 1.00 50.81 230 ASN A C 1
ATOM 1847 O O . ASN A 1 230 ? 18.077 -5.527 10.716 1.00 50.81 230 ASN A O 1
ATOM 1851 N N . ASP A 1 231 ? 18.831 -7.646 10.842 1.00 51.25 231 ASP A N 1
ATOM 1852 C CA . ASP A 1 231 ? 18.025 -8.028 12.012 1.00 51.25 231 ASP A CA 1
ATOM 1853 C C . ASP A 1 231 ? 18.839 -8.143 13.309 1.00 51.25 231 ASP A C 1
ATOM 1855 O O . ASP A 1 231 ? 18.272 -8.166 14.396 1.00 51.25 231 ASP A O 1
ATOM 1859 N N . ALA A 1 232 ? 20.171 -8.103 13.211 1.00 44.69 232 ALA A N 1
ATOM 1860 C CA . ALA A 1 232 ? 21.074 -8.206 14.357 1.00 44.69 232 ALA A CA 1
ATOM 1861 C C . ALA A 1 232 ? 20.999 -7.006 15.330 1.00 44.69 232 ALA A C 1
ATOM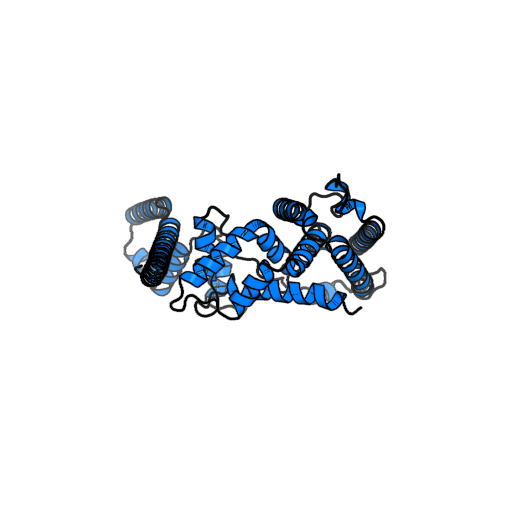 1863 O O . ALA A 1 232 ? 21.459 -7.109 16.462 1.00 44.69 232 ALA A O 1
ATOM 1864 N N . ASN A 1 233 ? 20.383 -5.882 14.929 1.00 51.47 233 ASN A N 1
ATOM 1865 C CA . ASN A 1 233 ? 20.431 -4.616 15.678 1.00 51.47 233 ASN A CA 1
ATOM 1866 C C . ASN A 1 233 ? 19.095 -4.185 16.324 1.00 51.47 233 ASN A C 1
ATOM 1868 O O . ASN A 1 233 ? 18.919 -3.005 16.634 1.00 51.47 233 ASN A O 1
ATOM 1872 N N . LYS A 1 234 ? 18.111 -5.075 16.502 1.00 45.56 234 LYS A N 1
ATOM 1873 C CA . LYS A 1 234 ? 16.764 -4.680 16.966 1.00 45.56 234 LYS A CA 1
ATOM 1874 C C . LYS A 1 234 ? 16.446 -5.247 18.351 1.00 45.56 234 LYS A C 1
ATOM 1876 O O . LYS A 1 234 ? 16.471 -6.453 18.537 1.00 45.56 234 LYS A O 1
ATOM 1881 N N . GLY A 1 235 ? 16.103 -4.358 19.295 1.00 60.53 235 GLY A N 1
ATOM 1882 C CA . GLY A 1 235 ? 15.662 -4.669 20.668 1.00 60.53 235 GLY A CA 1
ATOM 1883 C C . GLY A 1 235 ? 14.342 -5.459 20.747 1.00 60.53 235 GLY A C 1
ATOM 1884 O O . GLY A 1 235 ? 14.078 -6.309 19.910 1.00 60.53 235 GLY A O 1
ATOM 1885 N N . ALA A 1 236 ? 13.464 -5.181 21.719 1.00 55.47 236 ALA A N 1
ATOM 1886 C CA . ALA A 1 236 ? 12.222 -5.951 21.946 1.00 55.47 236 ALA A CA 1
ATOM 1887 C C . ALA A 1 236 ? 11.358 -6.197 20.678 1.00 55.47 236 ALA A C 1
ATOM 1889 O O . ALA A 1 236 ? 10.743 -7.250 20.527 1.00 55.47 236 ALA A O 1
ATOM 1890 N N . LEU A 1 237 ? 11.374 -5.267 19.715 1.00 59.94 237 LEU A N 1
ATOM 1891 C CA . LEU A 1 237 ? 10.708 -5.414 18.414 1.00 59.94 237 LEU A CA 1
ATOM 1892 C C . LEU A 1 237 ? 11.388 -6.434 17.476 1.00 59.94 237 LEU A C 1
ATOM 1894 O O . LEU A 1 237 ? 10.704 -7.060 16.672 1.00 59.94 237 LEU A O 1
ATOM 1898 N N . GLY A 1 238 ? 12.710 -6.594 17.555 1.00 62.06 238 GLY A N 1
ATOM 1899 C CA . GLY A 1 238 ? 13.461 -7.642 16.855 1.00 62.06 238 GLY A CA 1
ATOM 1900 C C . GLY A 1 238 ? 13.117 -9.026 17.395 1.00 62.06 238 GLY A C 1
ATOM 1901 O O . GLY A 1 238 ? 12.772 -9.915 16.625 1.00 62.06 238 GLY A O 1
ATOM 1902 N N . ILE A 1 239 ? 13.054 -9.169 18.723 1.00 65.88 239 ILE A N 1
ATOM 1903 C CA . ILE A 1 239 ? 12.623 -10.413 19.385 1.00 65.88 239 ILE A CA 1
ATOM 1904 C C . ILE A 1 239 ? 11.190 -10.786 18.977 1.00 65.88 239 ILE A C 1
ATOM 1906 O O . ILE A 1 239 ? 10.914 -11.946 18.672 1.00 65.88 239 ILE A O 1
ATOM 1910 N N . PHE A 1 240 ? 10.278 -9.809 18.923 1.00 67.25 240 PHE A N 1
ATOM 1911 C CA . PHE A 1 240 ? 8.923 -10.033 18.415 1.00 67.25 240 PHE A CA 1
ATOM 1912 C C . PHE A 1 240 ? 8.921 -10.504 16.955 1.00 67.25 240 PHE A C 1
ATOM 1914 O O . PHE A 1 240 ? 8.243 -11.474 16.635 1.00 67.25 240 PHE A O 1
ATOM 1921 N N . ARG A 1 241 ? 9.694 -9.856 16.074 1.00 65.56 241 ARG A N 1
ATOM 1922 C CA . ARG A 1 241 ? 9.767 -10.214 14.646 1.00 65.56 241 ARG A CA 1
ATOM 1923 C C . ARG A 1 241 ? 10.325 -11.618 14.425 1.00 65.56 241 ARG A C 1
ATOM 1925 O O . ARG A 1 241 ? 9.740 -12.360 13.644 1.00 65.56 241 ARG A O 1
ATOM 1932 N N . LEU A 1 242 ? 11.387 -11.990 15.139 1.00 64.81 242 LEU A N 1
ATOM 1933 C CA . LEU A 1 242 ? 11.953 -13.340 15.098 1.00 64.81 242 LEU A CA 1
ATOM 1934 C C . LEU A 1 242 ? 10.935 -14.380 15.570 1.00 64.81 242 LEU A C 1
ATOM 1936 O O . LEU A 1 242 ? 10.712 -15.375 14.889 1.00 64.81 242 LEU A O 1
ATOM 1940 N N . ARG A 1 243 ? 10.244 -14.122 16.689 1.00 69.06 243 ARG A N 1
ATOM 1941 C CA . ARG A 1 243 ? 9.188 -15.019 17.182 1.00 69.06 243 ARG A CA 1
ATOM 1942 C C . ARG A 1 243 ? 8.005 -15.121 16.222 1.00 69.06 243 ARG A C 1
ATOM 1944 O O . ARG A 1 243 ? 7.473 -16.207 16.067 1.00 69.06 243 ARG A O 1
ATOM 1951 N N . ALA A 1 244 ? 7.608 -14.029 15.573 1.00 65.31 244 ALA A N 1
ATOM 1952 C CA . ALA A 1 244 ? 6.538 -14.042 14.578 1.00 65.31 244 ALA A CA 1
ATOM 1953 C C . ALA A 1 244 ? 6.940 -14.782 13.288 1.00 65.31 244 ALA A C 1
ATOM 1955 O O . ALA A 1 244 ? 6.076 -15.299 12.590 1.00 65.31 244 ALA A O 1
ATOM 1956 N N . GLN A 1 245 ? 8.235 -14.849 12.961 1.00 62.69 245 GLN A N 1
ATOM 1957 C CA . GLN A 1 245 ? 8.734 -15.668 11.852 1.00 62.69 245 GLN A CA 1
ATOM 1958 C C . GLN A 1 245 ? 8.828 -17.151 12.217 1.00 62.69 245 GLN A C 1
ATOM 1960 O O . GLN A 1 245 ? 8.381 -17.987 11.440 1.00 62.69 245 GLN A O 1
ATOM 1965 N N . ASP A 1 246 ? 9.385 -17.472 13.387 1.00 64.81 246 ASP A N 1
ATOM 1966 C CA . ASP A 1 246 ? 9.512 -18.847 13.891 1.00 64.81 246 ASP A CA 1
ATOM 1967 C C . ASP A 1 246 ? 8.140 -19.468 14.208 1.00 64.81 246 ASP A C 1
ATOM 1969 O O . ASP A 1 246 ? 7.889 -20.646 13.967 1.00 64.81 246 ASP A O 1
ATOM 1973 N N . LYS A 1 247 ? 7.215 -18.646 14.717 1.00 67.94 247 LYS A N 1
ATOM 1974 C CA . LYS A 1 247 ? 5.870 -19.042 15.144 1.00 67.94 247 LYS A CA 1
ATOM 1975 C C . LYS A 1 247 ? 4.830 -18.099 14.531 1.00 67.94 247 LYS A C 1
ATOM 1977 O O . LYS A 1 247 ? 4.292 -17.240 15.230 1.00 67.94 247 LYS A O 1
ATOM 1982 N N . PRO A 1 248 ? 4.507 -18.253 13.234 1.00 54.56 248 PRO A N 1
ATOM 1983 C CA . PRO A 1 248 ? 3.596 -17.351 12.521 1.00 54.56 248 PRO A CA 1
ATOM 1984 C C . PRO A 1 248 ? 2.148 -17.402 13.022 1.00 54.56 248 PRO A C 1
ATOM 1986 O O . PRO A 1 248 ? 1.368 -16.501 12.732 1.00 54.56 248 PRO A O 1
ATOM 1989 N N . THR A 1 249 ? 1.786 -18.431 13.788 1.00 61.78 249 THR A N 1
ATOM 1990 C CA . THR A 1 249 ? 0.471 -18.575 14.425 1.00 61.78 249 THR A CA 1
ATOM 1991 C C . THR A 1 249 ? 0.414 -17.986 15.836 1.00 61.78 249 THR A C 1
ATOM 1993 O O . THR A 1 249 ? -0.624 -18.080 16.481 1.00 61.78 249 THR A O 1
ATOM 1996 N N . LEU A 1 250 ? 1.520 -17.427 16.343 1.00 70.25 250 LEU A N 1
ATOM 1997 C CA . LEU A 1 250 ? 1.591 -16.859 17.685 1.00 70.25 250 LEU A CA 1
ATOM 1998 C C . LEU A 1 250 ? 0.823 -15.532 17.738 1.00 70.25 250 LEU A C 1
ATOM 2000 O O . LEU A 1 250 ? 1.193 -14.569 17.064 1.00 70.25 250 LEU A O 1
ATOM 2004 N N . SER A 1 251 ? -0.212 -15.470 18.571 1.00 70.25 251 SER A N 1
ATOM 2005 C CA . SER A 1 251 ? -0.980 -14.241 18.792 1.00 70.25 251 SER A CA 1
ATOM 2006 C C . SER A 1 251 ? -0.187 -13.202 19.599 1.00 70.25 251 SER A C 1
ATOM 2008 O O . SER A 1 251 ? 0.817 -13.523 20.248 1.00 70.25 251 SER A O 1
ATOM 2010 N N . MET A 1 252 ? -0.610 -11.933 19.590 1.00 72.31 252 MET A N 1
ATOM 2011 C CA . MET A 1 252 ? 0.075 -10.892 20.370 1.00 72.31 252 MET A CA 1
ATOM 2012 C C . MET A 1 252 ? -0.096 -11.127 21.877 1.00 72.31 252 MET A C 1
ATOM 2014 O O . MET A 1 252 ? 0.841 -10.926 22.647 1.00 72.31 252 MET A O 1
ATOM 2018 N N . HIS A 1 253 ? -1.253 -11.629 22.289 1.00 76.81 253 HIS A N 1
ATOM 2019 C CA . HIS A 1 253 ? -1.571 -12.079 23.630 1.00 76.81 253 HIS A CA 1
ATOM 2020 C C . HIS A 1 253 ? -0.635 -13.210 24.049 1.00 76.81 253 HIS A C 1
ATOM 2022 O O . HIS A 1 253 ? -0.046 -13.146 25.125 1.00 76.81 253 HIS A O 1
ATOM 2028 N N . GLN A 1 254 ? -0.433 -14.220 23.196 1.00 78.50 254 GLN A N 1
ATOM 2029 C CA . GLN A 1 254 ? 0.519 -15.298 23.468 1.00 78.50 254 GLN A CA 1
ATOM 2030 C C . GLN A 1 254 ? 1.956 -14.764 23.542 1.00 78.50 254 GLN A C 1
ATOM 2032 O O . GLN A 1 254 ? 2.704 -15.140 24.443 1.00 78.50 254 GLN A O 1
ATOM 2037 N N . HIS A 1 255 ? 2.351 -13.838 22.662 1.00 81.75 255 HIS A N 1
ATOM 2038 C CA . HIS A 1 255 ? 3.666 -13.202 22.738 1.00 81.75 255 HIS A CA 1
ATOM 2039 C C . HIS A 1 255 ? 3.867 -12.434 24.051 1.00 81.75 255 HIS A C 1
ATOM 2041 O O . HIS A 1 255 ? 4.913 -12.574 24.684 1.00 81.75 255 HIS A O 1
ATOM 2047 N N . ASN A 1 256 ? 2.881 -11.636 24.460 1.00 82.00 256 ASN A N 1
ATOM 2048 C CA . ASN A 1 256 ? 2.926 -10.865 25.697 1.00 82.00 256 ASN A CA 1
ATOM 2049 C C . ASN A 1 256 ? 2.951 -11.788 26.916 1.00 82.00 256 ASN A C 1
ATOM 2051 O O . ASN A 1 256 ? 3.778 -11.578 27.797 1.00 82.00 256 ASN A O 1
ATOM 2055 N N . ALA A 1 257 ? 2.138 -12.848 26.925 1.00 82.81 257 ALA A N 1
ATOM 2056 C CA . ALA A 1 257 ? 2.134 -13.858 27.978 1.00 82.81 257 ALA A CA 1
ATOM 2057 C C . ALA A 1 257 ? 3.495 -14.558 28.099 1.00 82.81 257 ALA A C 1
ATOM 2059 O O . ALA A 1 257 ? 4.022 -14.661 29.200 1.00 82.81 257 ALA A O 1
ATOM 2060 N N . ILE A 1 258 ? 4.120 -14.959 26.984 1.00 82.62 258 ILE A N 1
ATOM 2061 C CA . ILE A 1 258 ? 5.466 -15.560 26.990 1.00 82.62 258 ILE A CA 1
ATOM 2062 C C . ILE A 1 258 ? 6.507 -14.552 27.481 1.00 82.62 258 ILE A C 1
ATOM 2064 O O . ILE A 1 258 ? 7.371 -14.886 28.284 1.00 82.62 258 ILE A O 1
ATOM 2068 N N . THR A 1 259 ? 6.453 -13.311 27.002 1.00 81.12 259 THR A N 1
ATOM 2069 C CA . THR A 1 259 ? 7.404 -12.272 27.414 1.00 81.12 259 THR A CA 1
ATOM 2070 C C . THR A 1 259 ? 7.268 -11.955 28.902 1.00 81.12 259 THR A C 1
ATOM 2072 O O . THR A 1 259 ? 8.282 -11.840 29.580 1.00 81.12 259 THR A O 1
ATOM 2075 N N . GLN A 1 260 ? 6.044 -11.888 29.427 1.00 82.50 260 GLN A N 1
ATOM 2076 C CA . GLN A 1 260 ? 5.768 -11.684 30.846 1.00 82.50 260 GLN A CA 1
ATOM 2077 C C . GLN A 1 260 ? 6.175 -12.898 31.690 1.00 82.50 260 GLN A C 1
ATOM 2079 O O . GLN A 1 260 ? 6.784 -12.722 32.739 1.00 82.50 260 GLN A O 1
ATOM 2084 N N . PHE A 1 261 ? 5.914 -14.117 31.212 1.00 83.50 261 PHE A N 1
ATOM 2085 C CA . PHE A 1 261 ? 6.342 -15.364 31.847 1.00 83.50 261 PHE A CA 1
ATOM 2086 C C . PHE A 1 261 ? 7.867 -15.428 31.997 1.00 83.50 261 PHE A C 1
ATOM 2088 O O . PHE A 1 261 ? 8.371 -15.760 33.068 1.00 83.50 261 PHE A O 1
ATOM 2095 N N . CYS A 1 262 ? 8.601 -15.051 30.945 1.00 79.69 262 CYS A N 1
ATOM 2096 C CA . CYS A 1 262 ? 10.058 -14.954 30.987 1.00 79.69 262 CYS A CA 1
ATOM 2097 C C . CYS A 1 262 ? 10.541 -13.798 31.872 1.00 79.69 262 CYS A C 1
ATOM 2099 O O . CYS A 1 262 ? 11.527 -13.955 32.574 1.00 79.69 262 CYS A O 1
ATOM 2101 N N . HIS A 1 263 ? 9.886 -12.635 31.830 1.00 78.44 263 HIS A N 1
ATOM 2102 C CA . HIS A 1 263 ? 10.310 -11.464 32.604 1.00 78.44 263 HIS A CA 1
ATOM 2103 C C . HIS A 1 263 ? 10.105 -11.642 34.112 1.00 78.44 263 HIS A C 1
ATOM 2105 O O . HIS A 1 263 ? 10.896 -11.142 34.903 1.00 78.44 263 HIS A O 1
ATOM 2111 N N . ASN A 1 264 ? 9.050 -12.356 34.497 1.00 85.50 264 ASN A N 1
ATOM 2112 C CA . ASN A 1 264 ? 8.697 -12.615 35.888 1.00 85.50 264 ASN A CA 1
ATOM 2113 C C . ASN A 1 264 ? 9.335 -13.905 36.434 1.00 85.50 264 ASN A C 1
ATOM 2115 O O . ASN A 1 264 ? 8.902 -14.375 37.485 1.00 85.50 264 ASN A O 1
ATOM 2119 N N . ASP A 1 265 ? 10.265 -14.528 35.698 1.00 80.94 265 ASP A N 1
ATOM 2120 C CA . ASP A 1 265 ? 10.880 -15.824 36.027 1.00 80.94 265 ASP A CA 1
ATOM 2121 C C . ASP A 1 265 ? 9.857 -16.893 36.453 1.00 80.94 265 ASP A C 1
ATOM 2123 O O . ASP A 1 265 ? 10.096 -17.736 37.320 1.00 80.94 265 ASP A O 1
ATOM 2127 N N . THR A 1 266 ? 8.677 -16.872 35.823 1.00 84.94 266 THR A N 1
ATOM 2128 C CA . THR A 1 266 ? 7.535 -17.710 36.219 1.00 84.94 266 THR A CA 1
ATOM 2129 C C . THR A 1 266 ? 7.812 -19.200 35.995 1.00 84.94 266 THR A C 1
ATOM 2131 O O . THR A 1 266 ? 7.168 -20.042 36.617 1.00 84.94 266 THR A O 1
ATOM 2134 N N . GLN A 1 267 ? 8.831 -19.536 35.196 1.00 87.31 267 GLN A N 1
ATOM 2135 C CA . GLN A 1 267 ? 9.332 -20.902 35.047 1.00 87.31 267 GLN A CA 1
ATOM 2136 C C . GLN A 1 267 ? 9.743 -21.518 36.391 1.00 87.31 267 GLN A C 1
ATOM 2138 O O . GLN A 1 267 ? 9.373 -22.652 36.660 1.00 87.31 267 GLN A O 1
ATOM 2143 N N . LEU A 1 268 ? 10.418 -20.765 37.270 1.00 85.56 268 LEU A N 1
ATOM 2144 C CA . LEU A 1 268 ? 10.853 -21.278 38.577 1.00 85.56 268 LEU A CA 1
ATOM 2145 C C . LEU A 1 268 ? 9.668 -21.643 39.474 1.00 85.56 268 LEU A C 1
ATOM 2147 O O . LEU A 1 268 ? 9.716 -22.627 40.208 1.00 85.56 268 LEU A O 1
ATOM 2151 N N . PHE A 1 269 ? 8.597 -20.852 39.407 1.00 85.81 269 PHE A N 1
ATOM 2152 C CA . PHE A 1 269 ? 7.363 -21.140 40.126 1.00 85.81 269 PHE A CA 1
ATOM 2153 C C . PHE A 1 269 ? 6.684 -22.392 39.569 1.00 85.81 269 PHE A C 1
ATOM 2155 O O . PHE A 1 269 ? 6.315 -23.272 40.344 1.00 85.81 269 PHE A O 1
ATOM 2162 N N . VAL A 1 270 ? 6.559 -22.495 38.242 1.00 86.25 270 VAL A N 1
ATOM 2163 C CA . VAL A 1 270 ? 5.971 -23.666 37.575 1.00 86.25 270 VAL A CA 1
ATOM 2164 C C . VAL A 1 270 ? 6.753 -24.931 37.921 1.00 86.25 270 VAL A C 1
ATOM 2166 O O . VAL A 1 270 ? 6.153 -25.893 38.387 1.00 86.25 270 VAL A O 1
ATOM 2169 N N . ASP A 1 271 ? 8.080 -24.911 37.807 1.00 87.75 271 ASP A N 1
ATOM 2170 C CA . ASP A 1 271 ? 8.935 -26.067 38.103 1.00 87.75 271 ASP A CA 1
ATOM 2171 C C . ASP A 1 271 ? 8.825 -26.526 39.567 1.00 87.75 271 ASP A C 1
ATOM 2173 O O . ASP A 1 271 ? 8.942 -27.715 39.858 1.00 87.75 271 ASP A O 1
ATOM 2177 N N . ALA A 1 272 ? 8.595 -25.593 40.496 1.00 87.06 272 ALA A N 1
ATOM 2178 C CA . ALA A 1 272 ? 8.494 -25.884 41.923 1.00 87.06 272 ALA A CA 1
ATOM 2179 C C . ALA A 1 272 ? 7.096 -26.335 42.376 1.00 87.06 272 ALA A C 1
ATOM 2181 O O . ALA A 1 272 ? 6.979 -26.943 43.441 1.00 87.06 272 ALA A O 1
ATOM 2182 N N . THR A 1 273 ? 6.038 -25.998 41.630 1.00 86.81 273 THR A N 1
ATOM 2183 C CA . THR A 1 273 ? 4.651 -26.134 42.114 1.00 86.81 273 THR A CA 1
ATOM 2184 C C . THR A 1 273 ? 3.727 -26.942 41.213 1.00 86.81 273 THR A C 1
ATOM 2186 O O . THR A 1 273 ? 2.757 -27.493 41.727 1.00 86.81 273 THR A O 1
ATOM 2189 N N . PHE A 1 274 ? 4.000 -27.049 39.910 1.00 90.56 274 PHE A N 1
ATOM 2190 C CA . PHE A 1 274 ? 3.111 -27.751 38.984 1.00 90.56 274 PHE A CA 1
ATOM 2191 C C . PHE A 1 274 ? 3.372 -29.255 38.985 1.00 90.56 274 PHE A C 1
ATOM 2193 O O . PHE A 1 274 ? 4.499 -29.728 38.836 1.00 90.56 274 PHE A O 1
ATOM 2200 N N . THR A 1 275 ? 2.290 -30.017 39.063 1.00 91.94 275 THR A N 1
ATOM 2201 C CA . THR A 1 275 ? 2.265 -31.452 38.789 1.00 91.94 275 THR A CA 1
ATOM 2202 C C . THR A 1 275 ? 1.833 -31.724 37.345 1.00 91.94 275 THR A C 1
ATOM 2204 O O . THR A 1 275 ? 1.383 -30.834 36.621 1.00 91.94 275 THR A O 1
ATOM 2207 N N . SER A 1 276 ? 1.933 -32.978 36.893 1.00 85.31 276 SER A N 1
ATOM 2208 C CA . SER A 1 276 ? 1.470 -33.372 35.553 1.00 85.31 276 SER A CA 1
ATOM 2209 C C . SER A 1 276 ? -0.022 -33.094 35.314 1.00 85.31 276 SER A C 1
ATOM 2211 O O . SER A 1 276 ? -0.412 -32.830 34.178 1.00 85.31 276 SER A O 1
ATOM 2213 N N . GLU A 1 277 ? -0.850 -33.127 36.360 1.00 88.69 277 GLU A N 1
ATOM 2214 C CA . GLU A 1 277 ? -2.279 -32.809 36.267 1.00 88.69 277 GLU A CA 1
ATOM 2215 C C . GLU A 1 277 ? -2.504 -31.306 36.044 1.00 88.69 277 GLU A C 1
ATOM 2217 O O . GLU A 1 277 ? -3.293 -30.927 35.176 1.00 88.69 277 GLU A O 1
ATOM 2222 N N . ASP A 1 278 ? -1.717 -30.457 36.712 1.00 87.88 278 ASP A N 1
ATOM 2223 C CA . ASP A 1 278 ? -1.749 -29.001 36.532 1.00 87.88 278 ASP A CA 1
ATOM 2224 C C . ASP A 1 278 ? -1.333 -28.595 35.111 1.00 87.88 278 ASP A C 1
ATOM 2226 O O . ASP A 1 278 ? -1.941 -27.707 34.512 1.00 87.88 278 ASP A O 1
ATOM 2230 N N . PHE A 1 279 ? -0.353 -29.288 34.516 1.00 85.62 279 PHE A N 1
ATOM 2231 C CA . PHE A 1 279 ? 0.015 -29.082 33.109 1.00 85.62 279 PHE A CA 1
ATOM 2232 C C . PHE A 1 279 ? -1.119 -29.463 32.151 1.00 85.62 279 PHE A C 1
ATOM 2234 O O . PHE A 1 279 ? -1.418 -28.709 31.223 1.00 85.62 279 PHE A O 1
ATOM 2241 N N . CYS A 1 280 ? -1.774 -30.608 32.364 1.00 85.19 280 CYS A N 1
ATOM 2242 C CA . CYS A 1 280 ? -2.929 -31.016 31.560 1.00 85.19 280 CYS A CA 1
ATOM 2243 C C . CYS A 1 280 ? -4.078 -30.007 31.673 1.00 85.19 280 CYS A C 1
ATOM 2245 O O . CYS A 1 280 ? -4.677 -29.641 30.657 1.00 85.19 280 CYS A O 1
ATOM 2247 N N . HIS A 1 281 ? -4.348 -29.517 32.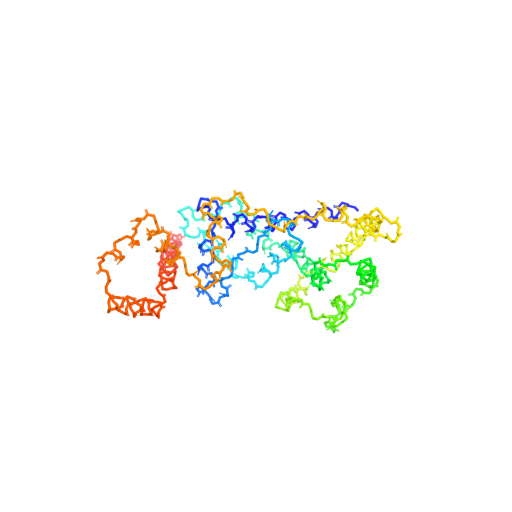884 1.00 88.44 281 HIS A N 1
ATOM 2248 C CA . HIS A 1 281 ? -5.368 -28.507 33.131 1.00 88.44 281 HIS A CA 1
ATOM 2249 C C . HIS A 1 281 ? -5.023 -27.166 32.464 1.00 88.44 281 HIS A C 1
ATOM 2251 O O . HIS A 1 281 ? -5.851 -26.606 31.746 1.00 88.44 281 HIS A O 1
ATOM 2257 N N . ALA A 1 282 ? -3.782 -26.690 32.592 1.00 84.81 282 ALA A N 1
ATOM 2258 C CA . ALA A 1 282 ? -3.319 -25.471 31.933 1.00 84.81 282 ALA A CA 1
ATOM 2259 C C . ALA A 1 282 ? -3.417 -25.565 30.399 1.00 84.81 282 ALA A C 1
ATOM 2261 O O . ALA A 1 282 ? -3.887 -24.632 29.751 1.00 84.81 282 ALA A O 1
ATOM 2262 N N . MET A 1 283 ? -3.045 -26.703 29.804 1.00 83.00 283 MET A N 1
ATOM 2263 C CA . MET A 1 283 ? -3.173 -26.925 28.357 1.00 83.00 283 MET A CA 1
ATOM 2264 C C . MET A 1 283 ? -4.636 -26.955 27.892 1.00 83.00 283 MET A C 1
ATOM 2266 O O . MET A 1 283 ? -4.932 -26.498 26.786 1.00 83.00 283 MET A O 1
ATOM 2270 N N . HIS A 1 284 ? -5.552 -27.474 28.716 1.00 86.94 284 HIS A N 1
ATOM 2271 C CA . HIS A 1 284 ? -6.990 -27.406 28.452 1.00 86.94 284 HIS A CA 1
ATOM 2272 C C . HIS A 1 284 ? -7.489 -25.956 28.469 1.00 86.94 284 HIS A C 1
ATOM 2274 O O . HIS A 1 284 ? -8.117 -25.521 27.505 1.00 86.94 284 HIS A O 1
ATOM 2280 N N . LEU A 1 285 ? -7.126 -25.191 29.504 1.00 86.00 285 LEU A N 1
ATOM 2281 C CA . LEU A 1 285 ? -7.481 -23.776 29.634 1.00 86.00 285 LEU A CA 1
ATOM 2282 C C . LEU A 1 285 ? -6.955 -22.941 28.462 1.00 86.00 285 LEU A C 1
ATOM 2284 O O . LEU A 1 285 ? -7.689 -22.123 27.921 1.00 86.00 285 LEU A O 1
ATOM 2288 N N . VAL A 1 286 ? -5.714 -23.167 28.016 1.00 79.69 286 VAL A N 1
ATOM 2289 C CA . VAL A 1 286 ? -5.151 -22.465 26.848 1.00 79.69 286 VAL A CA 1
ATOM 2290 C C . VAL A 1 286 ? -5.968 -22.747 25.588 1.00 79.69 286 VAL A C 1
ATOM 2292 O O . VAL A 1 286 ? -6.267 -21.819 24.844 1.00 79.69 286 VAL A O 1
ATOM 2295 N N . ARG A 1 287 ? -6.384 -23.999 25.357 1.00 81.12 287 ARG A N 1
ATOM 2296 C CA . ARG A 1 287 ? -7.226 -24.350 24.201 1.00 81.12 287 ARG A CA 1
ATOM 2297 C C . ARG A 1 287 ? -8.611 -23.721 24.283 1.00 81.12 287 ARG A C 1
ATOM 2299 O O . ARG A 1 287 ? -9.110 -23.256 23.262 1.00 81.12 287 ARG A O 1
ATOM 2306 N N . GLU A 1 288 ? -9.220 -23.688 25.466 1.00 84.50 288 GLU A N 1
ATOM 2307 C CA . GLU A 1 288 ? -10.487 -22.983 25.679 1.00 84.50 288 GLU A CA 1
ATOM 2308 C C . GLU A 1 288 ? -10.330 -21.489 25.382 1.00 84.50 288 GLU A C 1
ATOM 2310 O O . GLU A 1 288 ? -11.082 -20.953 24.569 1.00 84.50 288 GLU A O 1
ATOM 2315 N N . ILE A 1 289 ? -9.305 -20.842 25.944 1.00 78.75 289 ILE A N 1
ATOM 2316 C CA . ILE A 1 289 ? -8.973 -19.429 25.712 1.00 78.75 289 ILE A CA 1
ATOM 2317 C C . ILE A 1 289 ? -8.745 -19.160 24.219 1.00 78.75 289 ILE A C 1
ATOM 2319 O O . ILE A 1 289 ? -9.369 -18.255 23.668 1.00 78.75 289 ILE A O 1
ATOM 2323 N N . ASP A 1 290 ? -7.930 -19.956 23.528 1.00 73.38 290 ASP A N 1
ATOM 2324 C CA . ASP A 1 290 ? -7.681 -19.786 22.092 1.00 73.38 290 ASP A CA 1
ATOM 2325 C C . ASP A 1 290 ? -8.973 -19.978 21.271 1.00 73.38 290 ASP A C 1
ATOM 2327 O O . ASP A 1 290 ? -9.251 -19.199 20.355 1.00 73.38 290 ASP A O 1
ATOM 2331 N N . SER A 1 291 ? -9.814 -20.958 21.632 1.00 78.62 291 SER A N 1
ATOM 2332 C CA . SER A 1 291 ? -11.091 -21.225 20.951 1.00 78.62 291 SER A CA 1
ATOM 2333 C C . SER A 1 291 ? -12.106 -20.087 21.081 1.00 78.62 291 SER A C 1
ATOM 2335 O O . SER A 1 291 ? -12.985 -19.941 20.232 1.00 78.62 291 SER A O 1
ATOM 2337 N N . THR A 1 292 ? -11.972 -19.243 22.109 1.00 79.00 292 THR A N 1
ATOM 2338 C CA . THR A 1 292 ? -12.869 -18.098 22.314 1.00 79.00 292 THR A CA 1
ATOM 2339 C C . THR A 1 292 ? -12.611 -16.936 21.350 1.00 79.00 292 THR A C 1
ATOM 2341 O O . THR A 1 292 ? -13.437 -16.027 21.262 1.00 79.00 292 THR A O 1
ATOM 2344 N N . GLY A 1 293 ? -11.482 -16.934 20.627 1.00 77.50 293 GLY A N 1
ATOM 2345 C CA . GLY A 1 293 ? -11.139 -15.854 19.699 1.00 77.50 293 GLY A CA 1
ATOM 2346 C C . GLY A 1 293 ? -10.988 -14.488 20.380 1.00 77.50 293 GLY A C 1
ATOM 2347 O O . GLY A 1 293 ? -11.321 -13.468 19.775 1.00 77.50 293 GLY A O 1
ATOM 2348 N N . LEU A 1 294 ? -10.510 -14.463 21.631 1.00 77.25 294 LEU A N 1
ATOM 2349 C CA . LEU A 1 294 ? -10.428 -13.275 22.497 1.00 77.25 294 LEU A CA 1
ATOM 2350 C C . LEU A 1 294 ? -9.812 -12.041 21.828 1.00 77.25 294 LEU A C 1
ATOM 2352 O O . LEU A 1 294 ? -10.367 -10.955 21.958 1.00 77.25 294 LEU A O 1
ATOM 2356 N N . GLU A 1 295 ? -8.708 -12.181 21.088 1.00 72.19 295 GLU A N 1
ATOM 2357 C CA . GLU A 1 295 ? -8.100 -11.039 20.387 1.00 72.19 295 GLU A CA 1
ATOM 2358 C C . GLU A 1 295 ? -9.013 -10.472 19.305 1.00 72.19 295 GLU A C 1
ATOM 2360 O O . GLU A 1 295 ? -9.225 -9.264 19.249 1.00 72.19 295 GLU A O 1
ATOM 2365 N N . LYS A 1 296 ? -9.603 -11.342 18.481 1.00 74.62 296 LYS A N 1
ATOM 2366 C CA . LYS A 1 296 ? -10.530 -10.925 17.429 1.00 74.62 296 LYS A CA 1
ATOM 2367 C C . LYS A 1 296 ? -11.758 -10.243 18.024 1.00 74.62 296 LYS A C 1
ATOM 2369 O O . LYS A 1 296 ? -12.207 -9.223 17.509 1.00 74.62 296 LYS A O 1
ATOM 2374 N N . LYS A 1 297 ? -12.272 -10.777 19.136 1.00 82.94 297 LYS A N 1
ATOM 2375 C CA . LYS A 1 297 ? -13.367 -10.169 19.894 1.00 82.94 297 LYS A CA 1
ATOM 2376 C C . LYS A 1 297 ? -12.970 -8.802 20.461 1.00 82.94 297 LYS A C 1
ATOM 2378 O O . LYS A 1 297 ? -13.731 -7.858 20.313 1.00 82.94 297 LYS A O 1
ATOM 2383 N N . CYS A 1 298 ? -11.772 -8.670 21.027 1.00 79.88 298 CYS A N 1
ATOM 2384 C CA . CYS A 1 298 ? -11.268 -7.403 21.553 1.00 79.88 298 CYS A CA 1
ATOM 2385 C C . CYS A 1 298 ? -11.103 -6.345 20.449 1.00 79.88 298 CYS A C 1
ATOM 2387 O O . CYS A 1 298 ? -11.574 -5.221 20.608 1.00 79.88 298 CYS A O 1
ATOM 2389 N N . HIS A 1 299 ? -10.503 -6.699 19.306 1.00 80.19 299 HIS A N 1
ATOM 2390 C CA . HIS A 1 299 ? -10.388 -5.796 18.155 1.00 80.19 299 HIS A CA 1
ATOM 2391 C C . HIS A 1 299 ? -11.768 -5.353 17.651 1.00 80.19 299 HIS A C 1
ATOM 2393 O O . HIS A 1 299 ? -11.978 -4.169 17.387 1.00 80.19 299 HIS A O 1
ATOM 2399 N N . LEU A 1 300 ? -12.716 -6.291 17.565 1.00 83.69 300 LEU A N 1
ATOM 2400 C CA . LEU A 1 300 ? -14.090 -6.016 17.158 1.00 83.69 300 LEU A CA 1
ATOM 2401 C C . LEU A 1 300 ? -14.795 -5.066 18.133 1.00 83.69 300 LEU A C 1
ATOM 2403 O O . LEU A 1 300 ? -15.395 -4.093 17.693 1.00 83.69 300 LEU A O 1
ATOM 2407 N N . GLU A 1 301 ? -14.698 -5.310 19.440 1.00 85.31 301 GLU A N 1
ATOM 2408 C CA . GLU A 1 301 ? -15.298 -4.460 20.476 1.00 85.31 301 GLU A CA 1
ATOM 2409 C C . GLU A 1 301 ? -14.730 -3.036 20.444 1.00 85.31 301 GLU A C 1
ATOM 2411 O O . GLU A 1 301 ? -15.491 -2.073 20.534 1.00 85.31 301 GLU A O 1
ATOM 2416 N N . ILE A 1 302 ? -13.412 -2.889 20.252 1.00 84.44 302 ILE A N 1
ATOM 2417 C CA . ILE A 1 302 ? -12.765 -1.578 20.101 1.00 84.44 302 ILE A CA 1
ATOM 2418 C C . ILE A 1 302 ? -13.328 -0.848 18.879 1.00 84.44 302 ILE A C 1
ATOM 2420 O O . ILE A 1 302 ? -13.760 0.297 18.999 1.00 84.44 302 ILE A O 1
ATOM 2424 N N . ILE A 1 303 ? -13.359 -1.496 17.710 1.00 86.19 303 ILE A N 1
ATOM 2425 C CA . ILE A 1 303 ? -13.844 -0.855 16.482 1.00 86.19 303 ILE A CA 1
ATOM 2426 C C . ILE A 1 303 ? -15.337 -0.534 16.571 1.00 86.19 303 ILE A C 1
ATOM 2428 O O . ILE A 1 303 ? -15.727 0.569 16.206 1.00 86.19 303 ILE A O 1
ATOM 2432 N N . GLN A 1 304 ? -16.166 -1.428 17.110 1.00 86.94 304 GLN A N 1
ATOM 2433 C CA . GLN A 1 304 ? -17.600 -1.177 17.290 1.00 86.94 304 GLN A CA 1
ATOM 2434 C C . GLN A 1 304 ? -17.868 -0.014 18.247 1.00 86.94 304 GLN A C 1
ATOM 2436 O O . GLN A 1 304 ? -18.746 0.810 17.986 1.00 86.94 304 GLN A O 1
ATOM 2441 N N . HIS A 1 305 ? -17.108 0.076 19.340 1.00 88.25 305 HIS A N 1
ATOM 2442 C CA . HIS A 1 305 ? -17.197 1.203 20.258 1.00 88.25 305 HIS A CA 1
ATOM 2443 C C . HIS A 1 305 ? -16.851 2.517 19.546 1.00 88.25 305 HIS A C 1
ATOM 2445 O O . HIS A 1 305 ? -17.632 3.467 19.588 1.00 88.25 305 HIS A O 1
ATOM 2451 N N . GLU A 1 306 ? -15.730 2.548 18.822 1.00 87.00 306 GLU A N 1
ATOM 2452 C CA . GLU A 1 306 ? -15.293 3.726 18.070 1.00 87.00 306 GLU A CA 1
ATOM 2453 C C . GLU A 1 306 ? -16.269 4.104 16.939 1.00 87.00 306 GLU A C 1
ATOM 2455 O O . GLU A 1 306 ? -16.544 5.286 16.724 1.00 87.00 306 GLU A O 1
ATOM 2460 N N . GLU A 1 307 ? -16.838 3.127 16.228 1.00 86.81 307 GLU A N 1
ATOM 2461 C CA . GLU A 1 307 ? -17.877 3.349 15.216 1.00 86.81 307 GLU A CA 1
ATOM 2462 C C . GLU A 1 307 ? -19.143 3.948 15.836 1.00 86.81 307 GLU A C 1
ATOM 2464 O O . GLU A 1 307 ? -19.707 4.891 15.274 1.00 86.81 307 GLU A O 1
ATOM 2469 N N . GLY A 1 308 ? -19.564 3.457 17.006 1.00 85.69 308 GLY A N 1
ATOM 2470 C CA . GLY A 1 308 ? -20.695 4.005 17.754 1.00 85.69 308 GLY A CA 1
ATOM 2471 C C . GLY A 1 308 ? -20.469 5.459 18.172 1.00 85.69 308 GLY A C 1
ATOM 2472 O O . GLY A 1 308 ? -21.343 6.306 17.974 1.00 85.69 308 GLY A O 1
ATOM 2473 N N . GLU A 1 309 ? -19.275 5.786 18.674 1.00 88.56 309 GLU A N 1
ATOM 2474 C CA . GLU A 1 309 ? -18.907 7.168 19.001 1.00 88.56 309 GLU A CA 1
ATOM 2475 C C . GLU A 1 309 ? -18.944 8.081 17.769 1.00 88.56 309 GLU A C 1
ATOM 2477 O O . GLU A 1 309 ? -19.490 9.187 17.830 1.00 88.56 309 GLU A O 1
ATOM 2482 N N . VAL A 1 310 ? -18.396 7.618 16.640 1.00 89.31 310 VAL A N 1
ATOM 2483 C CA . VAL A 1 310 ? -18.406 8.348 15.365 1.00 89.31 310 VAL A CA 1
ATOM 2484 C C . VAL A 1 310 ? -19.834 8.561 14.855 1.00 89.31 310 VAL A C 1
ATOM 2486 O O . VAL A 1 310 ? -20.167 9.660 14.410 1.00 89.31 310 VAL A O 1
ATOM 2489 N N . GLN A 1 311 ? -20.708 7.558 14.944 1.00 87.88 311 GLN A N 1
ATOM 2490 C CA . GLN A 1 311 ? -22.107 7.683 14.526 1.00 87.88 311 GLN A CA 1
ATOM 2491 C C . GLN A 1 311 ? -22.883 8.673 15.399 1.00 87.88 311 GLN A C 1
ATOM 2493 O O . GLN A 1 311 ? -23.531 9.572 14.863 1.00 87.88 311 GLN A O 1
ATOM 2498 N N . ALA A 1 312 ? -22.755 8.584 16.725 1.00 87.50 312 ALA A N 1
ATOM 2499 C CA . ALA A 1 312 ? -23.393 9.522 17.651 1.00 87.50 312 ALA A CA 1
ATOM 2500 C C . ALA A 1 312 ? -22.884 10.962 17.460 1.00 87.50 312 ALA A C 1
ATOM 2502 O O . ALA A 1 312 ? -23.608 11.936 17.670 1.00 87.50 312 ALA A O 1
ATOM 2503 N N . LYS A 1 313 ? -21.614 11.116 17.075 1.00 87.75 313 LYS A N 1
ATOM 2504 C CA . LYS A 1 313 ? -21.028 12.397 16.669 1.00 87.75 313 LYS A CA 1
ATOM 2505 C C . LYS A 1 313 ? -21.673 12.918 15.376 1.00 87.75 313 LYS A C 1
ATOM 2507 O O . LYS A 1 313 ? -22.109 14.066 15.350 1.00 87.75 313 LYS A O 1
ATOM 2512 N N . ARG A 1 314 ? -21.781 12.084 14.332 1.00 87.81 314 ARG A N 1
ATOM 2513 C CA . ARG A 1 314 ? -22.421 12.430 13.044 1.00 87.81 314 ARG A CA 1
ATOM 2514 C C . ARG A 1 314 ? -23.888 12.841 13.206 1.00 87.81 314 ARG A C 1
ATOM 2516 O O . ARG A 1 314 ? -24.282 13.840 12.617 1.00 87.81 314 ARG A O 1
ATOM 2523 N N . GLN A 1 315 ? -24.656 12.124 14.027 1.00 87.06 315 GLN A N 1
ATOM 2524 C CA . GLN A 1 315 ? -26.061 12.443 14.319 1.00 87.06 315 GLN A CA 1
ATOM 2525 C C . GLN A 1 315 ? -26.212 13.823 14.965 1.00 87.06 315 GLN A C 1
ATOM 2527 O O . GLN A 1 315 ? -26.941 14.657 14.442 1.00 87.06 315 GLN A O 1
ATOM 2532 N N . ARG A 1 316 ? -25.429 14.121 16.011 1.00 86.38 316 ARG A N 1
ATOM 2533 C CA . ARG A 1 316 ? -25.447 15.437 16.676 1.00 86.38 316 ARG A CA 1
ATOM 2534 C C . ARG A 1 316 ? -25.154 16.604 15.729 1.00 86.38 316 ARG A C 1
ATOM 2536 O O . ARG A 1 316 ? -25.719 17.680 15.884 1.00 86.38 316 ARG A O 1
ATOM 2543 N N . VAL A 1 317 ? -24.257 16.413 14.759 1.00 84.56 317 VAL A N 1
ATOM 2544 C CA . VAL A 1 317 ? -23.957 17.442 13.748 1.00 84.56 317 VAL A CA 1
ATOM 2545 C C . VAL A 1 317 ? -25.100 17.597 12.744 1.00 84.56 317 VAL A C 1
ATOM 2547 O O . VAL A 1 317 ? -25.404 18.725 12.362 1.00 84.56 317 VAL A O 1
ATOM 2550 N N . ALA A 1 318 ? -25.734 16.498 12.329 1.00 84.19 318 ALA A N 1
ATOM 2551 C CA . ALA A 1 318 ? -26.889 16.540 11.433 1.00 84.19 318 ALA A CA 1
ATOM 2552 C C . ALA A 1 318 ? -28.082 17.260 12.087 1.00 84.19 318 ALA A C 1
ATOM 2554 O O . ALA A 1 318 ? -28.616 18.195 11.499 1.00 84.19 318 ALA A O 1
ATOM 2555 N N . GLU A 1 319 ? -28.406 16.920 13.338 1.00 84.31 319 GLU A N 1
ATOM 2556 C CA . GLU A 1 319 ? -29.464 17.571 14.127 1.00 84.31 319 GLU A CA 1
ATOM 2557 C C . GLU A 1 319 ? -29.206 19.078 14.308 1.00 84.31 319 GLU A C 1
ATOM 2559 O O . GLU A 1 319 ? -30.111 19.896 14.158 1.00 84.31 319 GLU A O 1
ATOM 2564 N N . ALA A 1 320 ? -27.955 19.476 14.577 1.00 81.38 320 ALA A N 1
ATOM 2565 C CA . ALA A 1 320 ? -27.588 20.889 14.690 1.00 81.38 320 ALA A CA 1
ATOM 2566 C C . ALA A 1 320 ? -27.719 21.652 13.355 1.00 81.38 320 ALA A C 1
ATOM 2568 O O . ALA A 1 320 ? -28.080 22.829 13.351 1.00 81.38 320 ALA A O 1
ATOM 2569 N N . ALA A 1 321 ? -27.434 20.998 12.224 1.00 79.06 321 ALA A N 1
ATOM 2570 C CA . ALA A 1 321 ? -27.600 21.589 10.898 1.00 79.06 321 ALA A CA 1
ATOM 2571 C C . ALA A 1 321 ? -29.086 21.764 10.536 1.00 79.06 321 ALA A C 1
ATOM 2573 O O . ALA A 1 321 ? -29.474 22.819 10.031 1.00 79.06 321 ALA A O 1
ATOM 2574 N N . GLU A 1 322 ? -29.925 20.776 10.849 1.00 73.81 322 GLU A N 1
ATOM 2575 C CA . GLU A 1 322 ? -31.378 20.832 10.637 1.00 73.81 322 GLU A CA 1
ATOM 2576 C C . GLU A 1 322 ? -32.032 21.926 11.497 1.00 73.81 322 GLU A C 1
ATOM 2578 O O . GLU A 1 322 ? -32.728 22.786 10.955 1.00 73.81 322 GLU A O 1
ATOM 2583 N N . GLY A 1 323 ? -31.696 22.011 12.790 1.00 63.44 323 GLY A N 1
ATOM 2584 C CA . GLY A 1 323 ? -32.204 23.070 13.675 1.00 63.44 323 GLY A CA 1
ATOM 2585 C C . GLY A 1 323 ? -31.804 24.489 13.243 1.00 63.44 323 GLY A C 1
ATOM 2586 O O . GLY A 1 323 ? -32.591 25.423 13.363 1.00 63.44 323 GLY A O 1
ATOM 2587 N N . SER A 1 324 ? -30.612 24.661 12.657 1.00 58.34 324 SER A N 1
ATOM 2588 C CA . SER A 1 324 ? -30.182 25.956 12.100 1.00 58.34 324 SER A CA 1
ATOM 2589 C C . SER A 1 324 ? -30.885 26.339 10.789 1.00 58.34 324 SER A C 1
ATOM 2591 O O . SER A 1 324 ? -30.872 27.507 10.402 1.00 58.34 324 SER A O 1
ATOM 2593 N N . THR A 1 325 ? -31.496 25.367 10.105 1.00 55.09 325 THR A N 1
ATOM 2594 C CA . THR A 1 325 ? -32.232 25.585 8.851 1.00 55.09 325 THR A CA 1
ATOM 2595 C C . THR A 1 325 ? -33.685 25.988 9.136 1.00 55.09 325 THR A C 1
ATOM 2597 O O . THR A 1 325 ? -34.217 26.854 8.446 1.00 55.09 325 THR A O 1
ATOM 2600 N N . GLU A 1 326 ? -34.298 25.453 10.199 1.00 53.09 326 GLU A N 1
ATOM 2601 C CA . GLU A 1 326 ? -35.661 25.812 10.632 1.00 53.09 326 GLU A CA 1
ATOM 2602 C C . GLU A 1 326 ? -35.760 27.217 11.263 1.00 53.09 326 GLU A C 1
ATOM 2604 O O . GLU A 1 326 ? -36.786 27.882 11.133 1.00 53.09 326 GLU A O 1
ATOM 2609 N N . GLU A 1 327 ? -34.696 27.736 11.889 1.00 50.94 327 GLU A N 1
ATOM 2610 C CA . GLU A 1 327 ? -34.669 29.121 12.403 1.00 50.94 327 GLU A CA 1
ATOM 2611 C C . GLU A 1 327 ? -34.480 30.192 11.303 1.00 50.94 327 GLU A C 1
ATOM 2613 O O . GLU A 1 327 ? -34.639 31.386 11.567 1.00 50.94 327 GLU A O 1
ATOM 2618 N N . GLY A 1 328 ? -34.156 29.785 10.069 1.00 47.88 328 GLY A N 1
ATOM 2619 C CA . GLY A 1 328 ? -33.917 30.673 8.925 1.00 47.88 328 GLY A CA 1
ATOM 2620 C C . GLY A 1 328 ? -35.125 30.919 8.013 1.00 47.88 328 GLY A C 1
ATOM 2621 O O . GLY A 1 328 ? -35.020 31.720 7.082 1.00 47.88 328 GLY A O 1
ATOM 2622 N N . GLU A 1 329 ? -36.262 30.259 8.249 1.00 43.38 329 GLU A N 1
ATOM 2623 C CA . GLU A 1 329 ? -37.475 30.433 7.444 1.00 43.38 329 GLU A CA 1
ATOM 2624 C C . GLU A 1 329 ? -38.322 31.595 8.013 1.00 43.38 329 GLU A C 1
ATOM 2626 O O . GLU A 1 329 ? -38.770 31.536 9.164 1.00 43.38 329 GLU A O 1
ATOM 2631 N N . PRO A 1 330 ? -38.527 32.704 7.271 1.00 47.56 330 PRO A N 1
ATOM 2632 C CA . PRO A 1 330 ? -39.240 33.855 7.805 1.00 47.56 330 PRO A CA 1
ATOM 2633 C C . PRO A 1 330 ? -40.718 33.496 7.986 1.00 47.56 330 PRO A C 1
ATOM 2635 O O . PRO A 1 330 ? -41.408 33.156 7.025 1.00 47.56 330 PRO A O 1
ATOM 2638 N N . ARG A 1 331 ? -41.218 33.597 9.224 1.00 49.69 331 ARG A N 1
ATOM 2639 C CA . ARG A 1 331 ? -42.659 33.542 9.507 1.00 49.69 331 ARG A CA 1
ATOM 2640 C C . ARG A 1 331 ? -43.331 34.692 8.752 1.00 49.69 331 ARG A C 1
ATOM 2642 O O . ARG A 1 331 ? -43.015 35.851 9.025 1.00 49.69 331 ARG A O 1
ATOM 2649 N N . GLY A 1 332 ? -44.164 34.333 7.775 1.00 46.12 332 GLY A N 1
ATOM 2650 C CA . GLY A 1 332 ? -44.896 35.255 6.901 1.00 46.12 332 GLY A CA 1
ATOM 2651 C C . GLY A 1 332 ? -45.907 36.139 7.613 1.00 46.12 332 GLY A C 1
ATOM 2652 O O . GLY A 1 332 ? -46.303 35.806 8.755 1.00 46.12 332 GLY A O 1
#

Mean predicted aligned error: 12.84 Å

Organism: Serpula lacrymans var. lacrymans (strain S7.3) (NCBI:txid936435)

Solvent-accessible surface area (backbone atoms only — not comparable to full-atom values): 18703 Å² total; per-residue (Å²): 117,77,72,58,62,50,52,58,50,52,52,52,51,51,39,50,50,47,26,49,32,40,58,22,83,51,77,91,69,18,39,22,68,62,46,36,43,51,38,39,72,77,70,42,85,62,59,81,56,48,65,51,83,57,90,52,88,62,24,58,38,55,33,42,30,50,47,49,62,40,42,68,59,54,52,52,48,52,52,50,59,16,54,64,36,94,81,57,53,61,53,75,67,56,43,51,49,54,52,42,76,70,31,65,71,52,50,31,45,44,40,33,42,40,54,51,36,34,42,65,61,84,63,76,94,70,85,51,59,64,57,55,51,51,51,48,51,50,46,50,49,45,62,76,41,51,54,44,73,71,35,99,79,55,48,57,52,72,49,18,48,93,49,38,78,42,89,54,59,64,31,51,52,39,36,58,71,48,46,88,78,35,92,61,32,65,67,52,32,47,46,54,44,55,54,50,42,55,47,50,63,63,69,43,52,42,47,33,93,86,16,66,62,59,64,50,50,72,67,54,53,60,69,68,60,67,75,98,62,93,60,92,83,46,63,78,69,32,55,50,51,51,46,43,67,80,36,72,85,62,46,70,67,54,51,50,49,52,52,49,37,63,72,64,52,42,60,62,55,45,73,73,67,58,48,77,66,51,51,54,50,51,56,49,51,50,52,54,52,62,72,64,41,54,68,61,51,50,44,45,52,52,49,53,52,51,50,49,53,33,49,58,50,52,50,56,54,49,54,54,53,52,57,60,54,65,76,67,59,79,84,127